Protein AF-0000000074859972 (afdb_homodimer)

Solvent-accessible surface area (backbone atoms only — not comparable to full-atom values): 19696 Å² total; per-residue (Å²): 135,85,80,79,78,73,79,78,76,74,77,69,72,78,73,68,80,75,76,63,30,58,71,48,24,45,50,52,30,29,25,30,35,39,34,35,50,66,76,71,44,70,35,40,37,38,37,32,59,82,73,32,31,32,29,40,38,53,98,57,37,36,36,28,33,36,62,77,78,32,35,32,37,40,30,40,79,86,64,52,42,31,22,47,82,51,91,81,76,84,66,62,39,42,49,74,83,33,43,80,72,51,76,50,26,38,36,45,76,95,56,33,26,61,31,38,33,30,40,39,69,45,98,75,37,60,25,43,35,32,30,27,78,49,90,87,23,32,41,68,33,37,32,38,39,44,86,42,69,48,27,43,36,39,32,28,59,37,39,81,42,75,91,60,73,70,66,63,65,70,71,93,70,49,51,70,50,77,83,124,135,85,79,79,77,73,79,78,76,73,76,69,73,77,72,68,79,74,77,64,31,58,69,48,23,44,50,52,29,29,25,32,34,39,35,35,51,66,76,71,43,71,35,40,37,38,37,32,60,81,74,32,33,32,29,40,37,54,98,56,36,36,37,28,34,36,62,78,78,33,35,32,37,40,30,40,80,86,65,51,44,32,22,45,82,50,90,79,78,84,66,64,39,42,49,75,82,34,42,81,73,50,75,49,27,38,36,44,78,94,57,34,26,61,32,37,32,30,42,38,68,47,98,75,36,59,24,43,33,32,31,27,79,50,90,89,24,33,41,66,32,37,33,37,39,45,86,42,70,48,26,43,36,39,32,28,59,36,38,81,43,76,93,60,73,71,65,62,65,71,70,92,70,48,52,70,49,75,85,124

pLDDT: mean 87.85, std 16.33, range [34.56, 98.5]

Nearest PDB structures (foldseek):
  6e7o-assembly1_A  TM=7.628E-01  e=2.305E-08  Homo sapiens
  6e7o-assembly1_B  TM=7.843E-01  e=6.630E-08  Homo sapiens
  8i34-assembly4_G  TM=7.593E-01  e=8.372E-07  Haliclona sp.
  8xb5-assembly1_A  TM=2.692E-01  e=3.772E+00  Acinetobacter phage SH-Ab 15497
  4fxt-assembly2_B  TM=2.029E-01  e=8.783E+00  Bacteroides ovatus ATCC 8483

Structure (mmCIF, N/CA/C/O backbone):
data_AF-000000007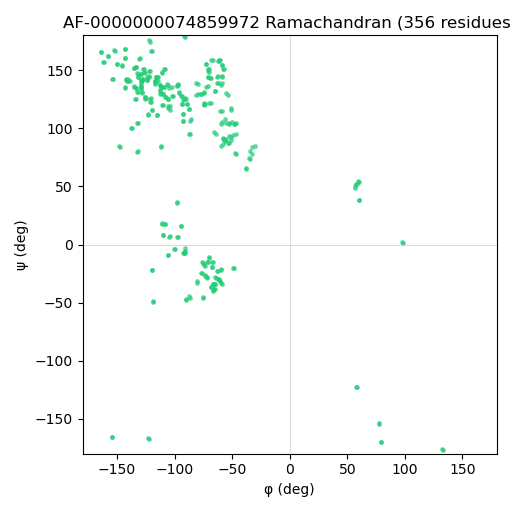4859972-model_v1
#
loop_
_entity.id
_entity.type
_entity.pdbx_description
1 polymer 'Uncharacterized protein LOC101851553'
#
loop_
_atom_site.group_PDB
_atom_site.id
_atom_site.type_symbol
_atom_site.label_atom_id
_atom_site.label_alt_id
_atom_site.label_comp_id
_atom_site.label_asym_id
_atom_site.label_entity_id
_atom_site.label_seq_id
_atom_site.pdbx_PDB_ins_code
_atom_site.Cartn_x
_atom_site.Cartn_y
_atom_site.Cartn_z
_atom_site.occupancy
_atom_site.B_iso_or_equiv
_atom_site.auth_seq_id
_atom_site.auth_comp_id
_atom_site.auth_asym_id
_atom_site.auth_atom_id
_atom_site.pdbx_PDB_model_num
ATOM 1 N N . MET A 1 1 ? -49.688 -41.844 11.641 1 35.03 1 MET A N 1
ATOM 2 C CA . MET A 1 1 ? -49.406 -40.469 11.258 1 35.03 1 MET A CA 1
ATOM 3 C C . MET A 1 1 ? -48.219 -39.906 12.023 1 35.03 1 MET A C 1
ATOM 5 O O . MET A 1 1 ? -48.375 -39.5 13.18 1 35.03 1 MET A O 1
ATOM 9 N N . MET A 1 2 ? -46.969 -40.469 11.789 1 44.59 2 MET A N 1
ATOM 10 C CA . MET A 1 2 ? -45.75 -40.094 12.461 1 44.59 2 MET A CA 1
ATOM 11 C C . MET A 1 2 ? -45.344 -38.688 12.117 1 44.59 2 MET A C 1
ATOM 13 O O . MET A 1 2 ? -45.188 -38.344 10.938 1 44.59 2 MET A O 1
ATOM 17 N N . LYS A 1 3 ? -45.688 -37.625 12.984 1 38.88 3 LYS A N 1
ATOM 18 C CA . LYS A 1 3 ? -45.281 -36.219 12.898 1 38.88 3 LYS A CA 1
ATOM 19 C C . LYS A 1 3 ? -43.75 -36.062 12.914 1 38.88 3 LYS A C 1
ATOM 21 O O . LYS A 1 3 ? -43.094 -36.531 13.852 1 38.88 3 LYS A O 1
ATOM 26 N N . TYR A 1 4 ? -43.125 -36.062 11.664 1 40.09 4 TYR A N 1
ATOM 27 C CA . TYR A 1 4 ? -41.719 -35.688 11.492 1 40.09 4 TYR A CA 1
ATOM 28 C C . TYR A 1 4 ? -41.438 -34.281 12.039 1 40.09 4 TYR A C 1
ATOM 30 O O . TYR A 1 4 ? -42.094 -33.312 11.625 1 40.09 4 TYR A O 1
ATOM 38 N N . LEU A 1 5 ? -41.094 -34.156 13.312 1 43.56 5 LEU A N 1
ATOM 39 C CA . LEU A 1 5 ? -40.562 -32.906 13.867 1 43.56 5 LEU A CA 1
ATOM 40 C C . LEU A 1 5 ? -39.312 -32.469 13.125 1 43.56 5 LEU A C 1
ATOM 42 O O . LEU A 1 5 ? -38.281 -33.156 13.188 1 43.56 5 LEU A O 1
ATOM 46 N N . LEU A 1 6 ? -39.5 -31.734 12.031 1 38.44 6 LEU A N 1
ATOM 47 C CA . LEU A 1 6 ? -38.344 -31.109 11.391 1 38.44 6 LEU A CA 1
ATOM 48 C C . LEU A 1 6 ? -37.625 -30.156 12.352 1 38.44 6 LEU A C 1
ATOM 50 O O . LEU A 1 6 ? -38.25 -29.266 12.922 1 38.44 6 LEU A O 1
ATOM 54 N N . PRO A 1 7 ? -36.469 -30.562 12.922 1 44.03 7 PRO A N 1
ATOM 55 C CA . PRO A 1 7 ? -35.781 -29.547 13.703 1 44.03 7 PRO A CA 1
ATOM 56 C C . PRO A 1 7 ? -35.469 -28.281 12.898 1 44.03 7 PRO A C 1
ATOM 58 O O . PRO A 1 7 ? -34.969 -28.359 11.766 1 44.03 7 PRO A O 1
ATOM 61 N N . LEU A 1 8 ? -36.188 -27.203 13.195 1 43.91 8 LEU A N 1
ATOM 62 C CA . LEU A 1 8 ? -35.844 -25.875 12.695 1 43.91 8 LEU A CA 1
ATOM 63 C C . LEU A 1 8 ? -34.406 -25.531 13.031 1 43.91 8 LEU A C 1
ATOM 65 O O . LEU A 1 8 ? -34.031 -25.406 14.203 1 43.91 8 LEU A O 1
ATOM 69 N N . LEU A 1 9 ? -33.438 -25.891 12.219 1 41.69 9 LEU A N 1
ATOM 70 C CA . LEU A 1 9 ? -32.094 -25.328 12.312 1 41.69 9 LEU A CA 1
ATOM 71 C C . LEU A 1 9 ? -32.156 -23.812 12.344 1 41.69 9 LEU A C 1
ATOM 73 O O . LEU A 1 9 ? -32.531 -23.172 11.352 1 41.69 9 LEU A O 1
ATOM 77 N N . SER A 1 10 ? -32.25 -23.234 13.523 1 39.25 10 SER A N 1
ATOM 78 C CA . SER A 1 10 ? -32.062 -21.797 13.688 1 39.25 10 SER A CA 1
ATOM 79 C C . SER A 1 10 ? -30.719 -21.359 13.07 1 39.25 10 SER A C 1
ATOM 81 O O . SER A 1 10 ? -29.656 -21.781 13.523 1 39.25 10 SER A O 1
ATOM 83 N N . LEU A 1 11 ? -30.656 -20.953 11.891 1 42.78 11 LEU A N 1
ATOM 84 C CA . LEU A 1 11 ? -29.562 -20.125 11.383 1 42.78 11 LEU A CA 1
ATOM 85 C C . LEU A 1 11 ? -29.266 -18.969 12.328 1 42.78 11 LEU A C 1
ATOM 87 O O . LEU A 1 11 ? -30.047 -18.047 12.453 1 42.78 11 LEU A O 1
ATOM 91 N N . LEU A 1 12 ? -28.578 -19.172 13.398 1 41.88 12 LEU A N 1
ATOM 92 C CA . LEU A 1 12 ? -28.047 -18.016 14.102 1 41.88 12 LEU A CA 1
ATOM 93 C C . LEU A 1 12 ?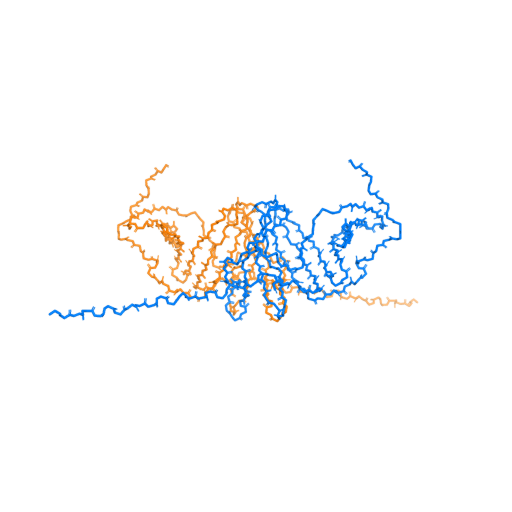 -27.25 -17.125 13.148 1 41.88 12 LEU A C 1
ATOM 95 O O . LEU A 1 12 ? -26.297 -17.562 12.523 1 41.88 12 LEU A O 1
ATOM 99 N N . PRO A 1 13 ? -27.781 -16 12.719 1 42.88 13 PRO A N 1
ATOM 100 C CA . PRO A 1 13 ? -26.906 -15.094 11.977 1 42.88 13 PRO A CA 1
ATOM 101 C C . PRO A 1 13 ? -25.562 -14.875 12.656 1 42.88 13 PRO A C 1
ATOM 103 O O . PRO A 1 13 ? -25.5 -14.711 13.875 1 42.88 13 PRO A O 1
ATOM 106 N N . ALA A 1 14 ? -24.531 -15.422 12.25 1 42.41 14 ALA A N 1
ATOM 107 C CA . ALA A 1 14 ? -23.234 -14.852 12.625 1 42.41 14 ALA A CA 1
ATOM 108 C C . ALA A 1 14 ? -23.312 -13.336 12.758 1 42.41 14 ALA A C 1
ATOM 110 O O . ALA A 1 14 ? -23.547 -12.633 11.766 1 42.41 14 ALA A O 1
ATOM 111 N N . LEU A 1 15 ? -23.812 -12.742 13.789 1 39.09 15 LEU A N 1
ATOM 112 C CA . LEU A 1 15 ? -23.641 -11.32 14.086 1 39.09 15 LEU A CA 1
ATOM 113 C C . LEU A 1 15 ? -22.234 -10.852 13.719 1 39.09 15 LEU A C 1
ATOM 115 O O . LEU A 1 15 ? -21.281 -11.109 14.453 1 39.09 15 LEU A O 1
ATOM 119 N N . ALA A 1 16 ? -21.844 -10.852 12.523 1 48.34 16 ALA A N 1
ATOM 120 C CA . ALA A 1 16 ? -20.688 -10.039 12.18 1 48.34 16 ALA A CA 1
ATOM 121 C C . ALA A 1 16 ? -20.641 -8.75 13 1 48.34 16 ALA A C 1
ATOM 123 O O . ALA A 1 16 ? -21.578 -7.945 12.945 1 48.34 16 ALA A O 1
ATOM 124 N N . MET A 1 17 ? -20.312 -8.797 14.25 1 52.41 17 MET A N 1
ATOM 125 C CA . MET A 1 17 ? -20.188 -7.59 15.07 1 52.41 17 MET A CA 1
ATOM 126 C C . MET A 1 17 ? -19.75 -6.398 14.227 1 52.41 17 MET A C 1
ATOM 128 O O . MET A 1 17 ? -18.641 -6.391 13.688 1 52.41 17 MET A O 1
ATOM 132 N N . SER A 1 18 ? -20.734 -5.68 13.547 1 69.62 18 SER A N 1
ATOM 133 C CA . SER A 1 18 ? -20.609 -4.457 12.758 1 69.62 18 SER A CA 1
ATOM 134 C C . SER A 1 18 ? -19.828 -3.389 13.516 1 69.62 18 SER A C 1
ATOM 136 O O . SER A 1 18 ? -20.156 -3.064 14.664 1 69.62 18 SER A O 1
ATOM 138 N N . VAL A 1 19 ? -18.531 -3.227 13.359 1 84.12 19 VAL A N 1
ATOM 139 C CA . VAL A 1 19 ? -17.719 -2.164 13.938 1 84.12 19 VAL A CA 1
ATOM 140 C C . VAL A 1 19 ? -18.359 -0.807 13.648 1 84.12 19 VAL A C 1
ATOM 142 O O . VAL A 1 19 ? -18.703 -0.502 12.5 1 84.12 19 VAL A O 1
ATOM 145 N N . ASP A 1 20 ? -18.797 -0.083 14.742 1 94.25 20 ASP A N 1
ATOM 146 C CA . ASP A 1 20 ? -19.266 1.291 14.594 1 94.25 20 ASP A CA 1
ATOM 147 C C . ASP A 1 20 ? -18.172 2.182 14 1 94.25 20 ASP A C 1
ATOM 149 O O . ASP A 1 20 ? -17.172 2.471 14.656 1 94.25 20 ASP A O 1
ATOM 153 N N . PRO A 1 21 ? -18.406 2.674 12.828 1 95.88 21 PRO A N 1
ATOM 154 C CA . PRO A 1 21 ? -17.344 3.441 12.164 1 95.88 21 PRO A CA 1
ATOM 155 C C . PRO A 1 21 ? -16.953 4.699 12.938 1 95.88 21 PRO A C 1
ATOM 157 O O . PRO A 1 21 ? -15.805 5.145 12.859 1 95.88 21 PRO A O 1
ATOM 160 N N . THR A 1 22 ? -17.828 5.316 13.68 1 96.06 22 THR A N 1
ATOM 161 C CA . THR A 1 22 ? -17.578 6.578 14.367 1 96.06 22 THR A CA 1
ATOM 162 C C . THR A 1 22 ? -16.594 6.379 15.523 1 96.06 22 THR A C 1
ATOM 164 O O . THR A 1 22 ? -16.078 7.348 16.078 1 96.06 22 THR A O 1
ATOM 167 N N . THR A 1 23 ? -16.297 5.145 15.875 1 96 23 THR A N 1
ATOM 168 C CA . THR A 1 23 ? -15.312 4.852 16.922 1 96 23 THR A CA 1
ATOM 169 C C . THR A 1 23 ? -13.93 4.648 16.312 1 96 23 THR A C 1
ATOM 171 O O . THR A 1 23 ? -12.945 4.504 17.047 1 96 23 THR A O 1
ATOM 174 N N . VAL A 1 24 ? -13.844 4.605 15.008 1 97.19 24 VAL A N 1
ATOM 175 C CA . VAL A 1 24 ? -12.57 4.508 14.297 1 97.19 24 VAL A CA 1
ATOM 176 C C . VAL A 1 24 ? -11.992 5.902 14.078 1 97.19 24 VAL A C 1
ATOM 178 O O . VAL A 1 24 ? -12.344 6.578 13.102 1 97.19 24 VAL A O 1
ATOM 181 N N . CYS A 1 25 ? -11.117 6.25 15.016 1 97.69 25 CYS A N 1
ATOM 182 C CA . CYS A 1 25 ? -10.57 7.602 15.008 1 97.69 25 CYS A CA 1
ATOM 183 C C . CYS A 1 25 ? -9.047 7.574 14.922 1 97.69 25 CYS A C 1
ATOM 185 O O . CYS A 1 25 ? -8.406 6.715 15.523 1 97.69 25 CYS A O 1
ATOM 187 N N . PHE A 1 26 ? -8.539 8.57 14.211 1 97.19 26 PHE A N 1
ATOM 188 C CA . PHE A 1 26 ? -7.094 8.766 14.188 1 97.19 26 PHE A CA 1
ATOM 189 C C . PHE A 1 26 ? -6.605 9.336 15.516 1 97.19 26 PHE A C 1
ATOM 191 O O . PHE A 1 26 ? -7.371 9.961 16.25 1 97.19 26 PHE A O 1
ATOM 198 N N . ALA A 1 27 ? -5.348 9.094 15.805 1 95.88 27 ALA A N 1
ATOM 199 C CA . ALA A 1 27 ? -4.742 9.633 17.016 1 95.88 27 ALA A CA 1
ATOM 200 C C . ALA A 1 27 ? -4.848 11.156 17.047 1 95.88 27 ALA A C 1
ATOM 202 O O . ALA A 1 27 ? -4.801 11.812 16.016 1 95.88 27 ALA A O 1
ATOM 203 N N . PRO A 1 28 ? -4.898 11.734 18.25 1 96.56 28 PRO A N 1
ATOM 204 C CA . PRO A 1 28 ? -5.004 13.195 18.359 1 96.56 28 PRO A CA 1
ATOM 205 C C . PRO A 1 28 ? -3.812 13.914 17.734 1 96.56 28 PRO A C 1
ATOM 207 O O . PRO A 1 28 ? -3.938 15.07 17.297 1 96.56 28 PRO A O 1
ATOM 210 N N . LYS A 1 29 ? -2.707 13.266 17.781 1 97.12 29 LYS A N 1
ATOM 211 C CA . LYS A 1 29 ? -1.507 13.734 17.094 1 97.12 29 LYS A CA 1
ATOM 212 C C . LYS A 1 29 ? -0.896 12.625 16.234 1 97.12 29 LYS A C 1
ATOM 214 O O . LYS A 1 29 ? -0.751 11.492 16.688 1 97.12 29 LYS A O 1
ATOM 219 N N . ILE A 1 30 ? -0.576 13.039 15.055 1 97.69 30 ILE A N 1
ATOM 220 C CA . ILE A 1 30 ? -0.009 12.055 14.148 1 97.69 30 ILE A CA 1
ATOM 221 C C . ILE A 1 30 ? 0.879 12.742 13.117 1 97.69 30 ILE A C 1
ATOM 223 O O . ILE A 1 30 ? 0.571 13.852 12.664 1 97.69 30 ILE A O 1
ATOM 227 N N . GLU A 1 31 ? 1.982 12.172 12.711 1 98.31 31 GLU A N 1
ATOM 228 C CA . GLU A 1 31 ? 2.781 12.633 11.578 1 98.31 31 GLU A CA 1
ATOM 229 C C . GLU A 1 31 ? 3.213 11.461 10.695 1 98.31 31 GLU A C 1
ATOM 231 O O . GLU A 1 31 ? 3.328 10.328 11.164 1 98.31 31 GLU A O 1
ATOM 236 N N . PHE A 1 32 ? 3.406 11.711 9.461 1 98.19 32 PHE A N 1
ATOM 237 C CA . PHE A 1 32 ? 3.783 10.695 8.484 1 98.19 32 PHE A CA 1
ATOM 238 C C . PHE A 1 32 ? 4.32 11.336 7.215 1 98.19 32 PHE A C 1
ATOM 240 O O . PHE A 1 32 ? 4.223 12.555 7.039 1 98.19 32 PHE A O 1
ATOM 247 N N . ASN A 1 33 ? 4.953 10.508 6.398 1 97.38 33 ASN A N 1
ATOM 248 C CA . ASN A 1 33 ? 5.238 10.852 5.00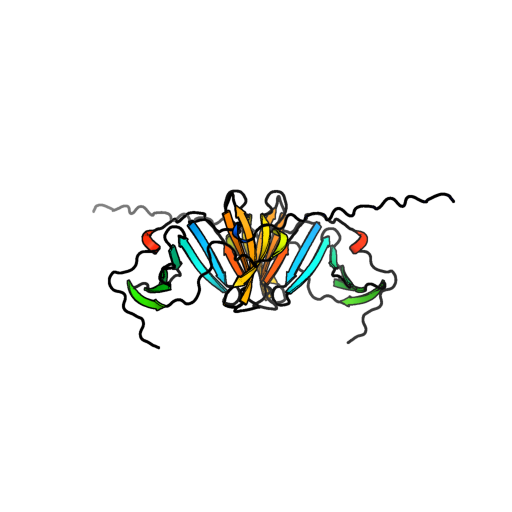8 1 97.38 33 ASN A CA 1
ATOM 249 C C . ASN A 1 33 ? 4.176 10.297 4.066 1 97.38 33 ASN A C 1
ATOM 251 O O . ASN A 1 33 ? 3.799 9.125 4.168 1 97.38 33 ASN A O 1
ATOM 255 N N . LEU A 1 34 ? 3.719 11.148 3.232 1 95.56 34 LEU A N 1
ATOM 256 C CA . LEU A 1 34 ? 2.746 10.781 2.209 1 95.56 34 LEU A CA 1
ATOM 257 C C . LEU A 1 34 ? 3.42 10.625 0.851 1 95.56 34 LEU A C 1
ATOM 259 O O . LEU A 1 34 ? 4.145 11.523 0.407 1 95.56 34 LEU A O 1
ATOM 263 N N . TYR A 1 35 ? 3.137 9.445 0.244 1 92.19 35 TYR A N 1
ATOM 264 C CA . TYR A 1 35 ? 3.58 9.242 -1.13 1 92.19 35 TYR A CA 1
ATOM 265 C C . TYR A 1 35 ? 2.393 9.203 -2.086 1 92.19 35 TYR A C 1
ATOM 267 O O . TYR A 1 35 ? 1.523 8.336 -1.973 1 92.19 35 TYR A O 1
ATOM 275 N N . TRP A 1 36 ? 2.41 10.148 -3.051 1 89.81 36 TRP A N 1
ATOM 276 C CA . TRP A 1 36 ? 1.42 10.156 -4.121 1 89.81 36 TRP A CA 1
ATOM 277 C C . TRP A 1 36 ? 1.935 9.398 -5.34 1 89.81 36 TRP A C 1
ATOM 279 O O . TRP A 1 36 ? 2.789 9.898 -6.074 1 89.81 36 TRP A O 1
ATOM 289 N N . SER A 1 37 ? 1.287 8.297 -5.574 1 85 37 SER A N 1
ATOM 290 C CA . SER A 1 37 ? 1.826 7.379 -6.574 1 85 37 SER A CA 1
ATOM 291 C C . SER A 1 37 ? 1.729 7.977 -7.977 1 85 37 SER A C 1
ATOM 293 O O . SER A 1 37 ? 2.633 7.797 -8.797 1 85 37 SER A O 1
ATOM 295 N N . LYS A 1 38 ? 0.701 8.703 -8.305 1 83.94 38 LYS A N 1
ATOM 296 C CA . LYS A 1 38 ? 0.468 9.242 -9.641 1 83.94 38 LYS A CA 1
ATOM 297 C C . LYS A 1 38 ? 1.516 10.297 -10 1 83.94 38 LYS A C 1
ATOM 299 O O . LYS A 1 38 ? 1.971 10.359 -11.141 1 83.94 38 LYS A O 1
ATOM 304 N N . TYR A 1 39 ? 1.927 11.008 -9.008 1 83 39 TYR A N 1
ATOM 305 C CA . TYR A 1 39 ? 2.811 12.141 -9.266 1 83 39 TYR A CA 1
ATOM 306 C C . TYR A 1 39 ? 4.238 11.828 -8.844 1 83 39 TYR A C 1
ATOM 308 O O . TYR A 1 39 ? 5.164 12.594 -9.125 1 83 39 TYR A O 1
ATOM 316 N N . ASP A 1 40 ? 4.355 10.727 -8.18 1 84.81 40 ASP A N 1
ATOM 317 C CA . ASP A 1 40 ? 5.656 10.305 -7.668 1 84.81 40 ASP A CA 1
ATOM 318 C C . ASP A 1 40 ? 6.266 11.375 -6.762 1 84.81 40 ASP A C 1
ATOM 320 O O . ASP A 1 40 ? 7.418 11.766 -6.945 1 84.81 40 ASP A O 1
ATOM 324 N N . ILE A 1 41 ? 5.453 11.82 -5.82 1 87.06 41 ILE A N 1
ATOM 325 C CA . ILE A 1 41 ? 5.863 12.875 -4.895 1 87.06 41 ILE A CA 1
ATOM 326 C C . ILE A 1 41 ? 5.613 12.422 -3.459 1 87.06 41 ILE A C 1
ATOM 328 O O . ILE A 1 41 ? 4.641 11.711 -3.184 1 87.06 41 ILE A O 1
ATOM 332 N N . SER A 1 42 ? 6.594 12.852 -2.664 1 91.75 42 SER A N 1
ATOM 333 C CA . SER A 1 42 ? 6.461 12.609 -1.23 1 91.75 42 SER A CA 1
ATOM 334 C C . SER A 1 42 ? 6.391 13.922 -0.454 1 91.75 42 SER A C 1
ATOM 336 O O . SER A 1 42 ? 7.023 14.914 -0.834 1 91.75 42 SER A O 1
ATOM 338 N N . THR A 1 43 ? 5.551 13.906 0.536 1 95.44 43 THR A N 1
ATOM 339 C CA . THR A 1 43 ? 5.387 15.078 1.391 1 95.44 43 THR A CA 1
ATOM 340 C C . THR A 1 43 ? 5.234 14.664 2.852 1 95.44 43 THR A C 1
ATOM 342 O O . THR A 1 43 ? 4.641 13.625 3.148 1 95.44 43 THR A O 1
ATOM 345 N N . PHE A 1 44 ? 5.844 15.508 3.672 1 97.5 44 PHE A N 1
ATOM 346 C CA . PHE A 1 44 ? 5.648 15.32 5.105 1 97.5 44 PHE A CA 1
ATOM 347 C C . PHE A 1 44 ? 4.328 15.938 5.555 1 97.5 44 PHE A C 1
ATOM 349 O O . PHE A 1 44 ? 3.971 17.031 5.129 1 97.5 44 PHE A O 1
ATOM 356 N N . VAL A 1 45 ? 3.625 15.219 6.453 1 97.5 45 VAL A N 1
ATOM 357 C CA . VAL A 1 45 ? 2.369 15.719 7 1 97.5 45 VAL A CA 1
ATOM 358 C C . VAL A 1 45 ? 2.332 15.492 8.508 1 97.5 45 VAL A C 1
ATOM 360 O O . VAL A 1 45 ? 2.732 14.43 8.992 1 97.5 45 VAL A O 1
ATOM 363 N N . ALA A 1 46 ? 1.901 16.484 9.211 1 98 46 ALA A N 1
ATOM 364 C CA . ALA A 1 46 ? 1.569 16.359 10.633 1 98 46 ALA A CA 1
ATOM 365 C C . ALA A 1 46 ? 0.179 16.922 10.914 1 98 46 ALA A C 1
ATOM 367 O O . ALA A 1 46 ? -0.194 17.969 10.391 1 98 46 ALA A O 1
ATOM 368 N N . VAL A 1 47 ? -0.56 16.188 11.711 1 97.25 47 VAL A N 1
ATOM 369 C CA . VAL A 1 47 ? -1.902 16.609 12.086 1 97.25 47 VAL A CA 1
ATOM 370 C C . VAL A 1 47 ? -2.029 16.641 13.609 1 97.25 47 VAL A C 1
ATOM 372 O O . VAL A 1 47 ? -1.716 15.648 14.281 1 97.25 47 VAL A O 1
ATOM 375 N N . ASP A 1 48 ? -2.42 17.703 14.109 1 97.31 48 ASP A N 1
ATOM 376 C CA . ASP A 1 48 ? -2.736 17.938 15.516 1 97.31 48 ASP A CA 1
ATOM 377 C C . ASP A 1 48 ? -4.234 18.172 15.711 1 97.31 48 ASP A C 1
ATOM 379 O O . ASP A 1 48 ? -4.676 19.328 15.797 1 97.31 48 ASP A O 1
ATOM 383 N N . TYR A 1 49 ? -4.969 17.109 15.82 1 95 49 TYR A N 1
ATOM 384 C CA . TYR A 1 49 ? -6.422 17.203 15.93 1 95 49 TYR A CA 1
ATOM 385 C C . TYR A 1 49 ? -6.836 17.891 17.219 1 95 49 TYR A C 1
ATOM 387 O O . TYR A 1 49 ? -7.844 18.609 17.25 1 95 49 TYR A O 1
ATOM 395 N N . ALA A 1 50 ? -6.07 17.672 18.25 1 93.25 50 ALA A N 1
ATOM 396 C CA . ALA A 1 50 ? -6.387 18.281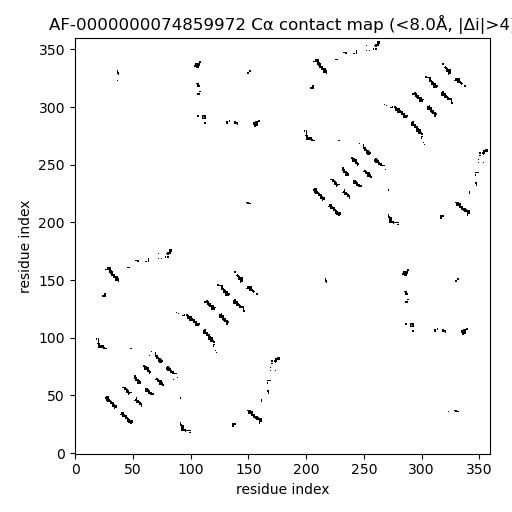 19.531 1 93.25 50 ALA A CA 1
ATOM 397 C C . ALA A 1 50 ? -6.398 19.812 19.422 1 93.25 50 ALA A C 1
ATOM 399 O O . ALA A 1 50 ? -7.18 20.484 20.094 1 93.25 50 ALA A O 1
ATOM 400 N N . ASN A 1 51 ? -5.562 20.312 18.578 1 95.44 51 ASN A N 1
ATOM 401 C CA . ASN A 1 51 ? -5.477 21.766 18.391 1 95.44 51 ASN A CA 1
ATOM 402 C C . ASN A 1 51 ? -6.012 22.188 17.031 1 95.44 51 ASN A C 1
ATOM 404 O O . ASN A 1 51 ? -5.758 23.297 16.578 1 95.44 51 ASN A O 1
ATOM 408 N N . SER A 1 52 ? -6.582 21.359 16.328 1 94.31 52 SER A N 1
ATOM 409 C CA . SER A 1 52 ? -7.27 21.594 15.07 1 94.31 52 SER A CA 1
ATOM 410 C C . SER A 1 52 ? -6.336 22.219 14.039 1 94.31 52 SER A C 1
ATOM 412 O O . SER A 1 52 ? -6.672 23.219 13.414 1 94.31 52 SER A O 1
ATOM 414 N N . ARG A 1 53 ? -5.211 21.609 13.836 1 96.5 53 ARG A N 1
ATOM 415 C CA . ARG A 1 53 ? -4.246 22.125 12.875 1 96.5 53 ARG A CA 1
ATOM 416 C C . ARG A 1 53 ? -3.498 21 12.18 1 96.5 53 ARG A C 1
ATOM 418 O O . ARG A 1 53 ? -3.361 19.906 12.742 1 96.5 53 ARG A O 1
ATOM 425 N N . ALA A 1 54 ? -3.057 21.297 11.031 1 97.06 54 ALA A N 1
ATOM 426 C CA . ALA A 1 54 ? -2.244 20.375 10.234 1 97.06 54 ALA A CA 1
ATOM 427 C C . ALA A 1 54 ? -1.162 21.125 9.461 1 97.06 54 ALA A C 1
ATOM 429 O O . ALA A 1 54 ? -1.24 22.344 9.305 1 97.06 54 ALA A O 1
ATOM 430 N N . VAL A 1 55 ? -0.155 20.391 9.055 1 97.31 55 VAL A N 1
ATOM 431 C CA . VAL A 1 55 ? 0.896 20.984 8.242 1 97.31 55 VAL A CA 1
ATOM 432 C C . VAL A 1 55 ? 1.385 19.984 7.203 1 97.31 55 VAL A C 1
ATOM 434 O O . VAL A 1 55 ? 1.49 18.781 7.488 1 97.31 55 VAL A O 1
ATOM 437 N N . MET A 1 56 ? 1.524 20.406 6.051 1 96.75 56 MET A N 1
ATOM 438 C CA . MET A 1 56 ? 2.215 19.688 4.977 1 96.75 56 MET A CA 1
ATOM 439 C C . MET A 1 56 ? 3.51 20.406 4.602 1 96.75 56 MET A C 1
ATOM 441 O O . MET A 1 56 ? 3.52 21.625 4.395 1 96.75 56 MET A O 1
ATOM 445 N N . LYS A 1 57 ? 4.547 19.641 4.547 1 96.5 57 LYS A N 1
ATOM 446 C CA . LYS A 1 57 ? 5.848 20.25 4.27 1 96.5 57 LYS A CA 1
ATOM 447 C C . LYS A 1 57 ? 6.594 19.469 3.189 1 96.5 57 LYS A C 1
ATOM 449 O O . LYS A 1 57 ? 6.676 18.25 3.242 1 96.5 57 LYS A O 1
ATOM 454 N N . ASN A 1 58 ? 7.082 20.234 2.236 1 92.12 58 ASN A N 1
ATOM 455 C CA . ASN A 1 58 ? 8.039 19.688 1.274 1 92.12 58 ASN A CA 1
ATOM 456 C C . ASN A 1 58 ? 9.336 20.484 1.274 1 92.12 58 ASN A C 1
ATOM 458 O O . ASN A 1 58 ? 9.633 21.203 2.232 1 92.12 58 ASN A O 1
ATOM 462 N N . SER A 1 59 ? 10.188 20.281 0.281 1 87.81 59 SER A N 1
ATOM 463 C CA . SER A 1 59 ? 11.523 20.875 0.282 1 87.81 59 SER A CA 1
ATOM 464 C C . SER A 1 59 ? 11.453 22.391 0.051 1 87.81 59 SER A C 1
ATOM 466 O O . SER A 1 59 ? 12.383 23.109 0.397 1 87.81 59 SER A O 1
ATOM 468 N N . THR A 1 60 ? 10.359 22.906 -0.387 1 90.56 60 THR A N 1
ATOM 469 C CA . THR A 1 60 ? 10.352 24.297 -0.826 1 90.56 60 THR A CA 1
ATOM 470 C C . THR A 1 60 ? 9.367 25.125 -0.005 1 90.56 60 THR A C 1
ATOM 472 O O . THR A 1 60 ? 9.422 26.359 -0.001 1 90.56 60 THR A O 1
ATOM 475 N N . SER A 1 61 ? 8.453 24.438 0.553 1 94.31 61 SER A N 1
ATOM 476 C CA . SER A 1 61 ? 7.418 25.203 1.244 1 94.31 61 SER A CA 1
ATOM 477 C C . SER A 1 61 ? 6.719 24.359 2.301 1 94.31 61 SER A C 1
ATOM 479 O O . SER A 1 61 ? 6.91 23.141 2.352 1 94.31 61 SER A O 1
ATOM 481 N N . ARG A 1 62 ? 6.062 25.078 3.176 1 96.38 62 ARG A N 1
ATOM 482 C CA . ARG A 1 62 ? 5.133 24.391 4.074 1 96.38 62 ARG A CA 1
ATOM 483 C C . ARG A 1 62 ? 3.77 25.078 4.066 1 96.38 62 ARG A C 1
ATOM 485 O O . ARG A 1 62 ? 3.684 26.297 3.877 1 96.38 62 ARG A O 1
ATOM 492 N N . ASN A 1 63 ? 2.795 24.281 4.223 1 96.75 63 ASN A N 1
ATOM 493 C CA . ASN A 1 63 ? 1.403 24.719 4.281 1 96.75 63 ASN A CA 1
ATOM 494 C C . ASN A 1 63 ? 0.754 24.344 5.609 1 96.75 63 ASN A C 1
ATOM 496 O O . ASN A 1 63 ? 0.642 23.156 5.938 1 96.75 63 ASN A O 1
ATOM 500 N N . VAL A 1 64 ? 0.412 25.391 6.312 1 97.44 64 VAL A N 1
ATOM 501 C CA . VAL A 1 64 ? -0.275 25.172 7.578 1 97.44 64 VAL A CA 1
ATOM 502 C C . VAL A 1 64 ? -1.781 25.328 7.383 1 97.44 64 VAL A C 1
ATOM 504 O O . VAL A 1 64 ? -2.236 26.297 6.758 1 97.44 64 VAL A O 1
ATOM 507 N N . ILE A 1 65 ? -2.512 24.406 7.996 1 96.62 65 ILE A N 1
ATOM 508 C CA . ILE A 1 65 ? -3.961 24.422 7.836 1 96.62 65 ILE A CA 1
ATOM 509 C C . ILE A 1 65 ? -4.629 24.562 9.203 1 96.62 65 ILE A C 1
ATOM 511 O O . ILE A 1 65 ? -4.379 23.75 10.102 1 96.62 65 ILE A O 1
ATOM 515 N N . ASP A 1 66 ? -5.434 25.531 9.297 1 95.5 66 ASP A N 1
ATOM 516 C CA . ASP A 1 66 ? -6.363 25.688 10.406 1 95.5 66 ASP A CA 1
ATOM 517 C C . ASP A 1 66 ? -7.656 24.922 10.156 1 95.5 66 ASP A C 1
ATOM 519 O O . ASP A 1 66 ? -8.5 25.344 9.367 1 95.5 66 ASP A O 1
ATOM 523 N N . LEU A 1 67 ? -7.785 23.844 10.898 1 92.81 67 LEU A N 1
ATOM 524 C CA . LEU A 1 67 ? -8.883 22.922 10.633 1 92.81 67 LEU A CA 1
ATOM 525 C C . LEU A 1 67 ? -10.195 23.469 11.188 1 92.81 67 LEU A C 1
ATOM 527 O O . LEU A 1 67 ? -11.273 23.078 10.742 1 92.81 67 LEU A O 1
ATOM 531 N N . LYS A 1 68 ? -10.086 24.281 12.141 1 91.06 68 LYS A N 1
ATOM 532 C CA . LYS A 1 68 ? -11.273 24.875 12.758 1 91.06 68 LYS A CA 1
ATOM 533 C C . LYS A 1 68 ? -11.875 25.953 11.859 1 91.06 68 LYS A C 1
ATOM 535 O O . LYS A 1 68 ? -13.078 25.938 11.586 1 91.06 68 LYS A O 1
ATOM 540 N N . ASN A 1 69 ? -11.047 26.797 11.352 1 91.5 69 ASN A N 1
ATOM 541 C CA . ASN A 1 69 ? -11.523 27.938 10.586 1 91.5 69 ASN A CA 1
ATOM 542 C C . ASN A 1 69 ? -11.422 27.688 9.078 1 91.5 69 ASN A C 1
ATOM 544 O O . ASN A 1 69 ? -11.773 28.562 8.281 1 91.5 69 ASN A O 1
ATOM 548 N N . LEU A 1 70 ? -10.883 26.594 8.672 1 91.69 70 LEU A N 1
ATOM 549 C CA . LEU A 1 70 ? -10.773 26.172 7.281 1 91.69 70 LEU A CA 1
ATOM 550 C C . LEU A 1 70 ? -9.969 27.188 6.469 1 91.69 70 LEU A C 1
ATOM 552 O O . LEU A 1 70 ? -10.422 27.656 5.422 1 91.69 70 LEU A O 1
ATOM 556 N N . LYS A 1 71 ? -8.812 27.453 6.957 1 94 71 LYS A N 1
ATOM 557 C CA . LYS A 1 71 ? -7.871 28.359 6.32 1 94 71 LYS A CA 1
ATOM 558 C C . LYS A 1 71 ? -6.496 27.719 6.164 1 94 71 LYS A C 1
ATOM 560 O O . LYS A 1 71 ? -6.023 27.031 7.066 1 94 71 LYS A O 1
ATOM 565 N N . SER A 1 72 ? -5.906 27.984 5.055 1 96.25 72 SER A N 1
ATOM 566 C CA . SER A 1 72 ? -4.559 27.5 4.785 1 96.25 72 SER A CA 1
ATOM 567 C C . SER A 1 72 ? -3.562 28.641 4.676 1 96.25 72 SER A C 1
ATOM 569 O O . SER A 1 72 ? -3.902 29.719 4.184 1 96.25 72 SER A O 1
ATOM 571 N N . TYR A 1 73 ? -2.367 28.469 5.117 1 97.06 73 TYR A N 1
ATOM 572 C CA . TYR A 1 73 ? -1.249 29.406 5.062 1 97.06 73 TYR A CA 1
ATOM 573 C C . TYR A 1 73 ? -0.054 28.781 4.352 1 97.06 73 TYR A C 1
ATOM 575 O O . TYR A 1 73 ? 0.569 27.844 4.867 1 97.06 73 TYR A O 1
ATOM 583 N N . SER A 1 74 ? 0.181 29.344 3.227 1 97.12 74 SER A N 1
ATOM 584 C CA . SER A 1 74 ? 1.331 28.875 2.457 1 97.12 74 SER A CA 1
ATOM 585 C C . SER A 1 74 ? 2.566 29.719 2.748 1 97.12 74 SER A C 1
ATOM 587 O O . SER A 1 74 ? 2.561 30.938 2.525 1 97.12 74 SER A O 1
ATOM 589 N N . ILE A 1 75 ? 3.611 29.078 3.234 1 97 75 ILE A N 1
ATOM 590 C CA . ILE A 1 75 ? 4.848 29.75 3.605 1 97 75 ILE A CA 1
ATOM 591 C C . ILE A 1 75 ? 6.012 29.188 2.789 1 97 75 ILE A C 1
ATOM 593 O O . ILE A 1 75 ? 6.27 27.984 2.814 1 97 75 ILE A O 1
ATOM 597 N N . ASP A 1 76 ? 6.664 30.016 2.1 1 93.75 76 ASP A N 1
ATOM 598 C CA . ASP A 1 76 ? 7.754 29.531 1.264 1 93.75 76 ASP A CA 1
ATOM 599 C C . ASP A 1 76 ? 9.078 29.562 2.021 1 93.75 76 ASP A C 1
ATOM 601 O O . ASP A 1 76 ? 9.117 29.891 3.207 1 93.75 76 ASP A O 1
ATOM 605 N N . ALA A 1 77 ? 10.109 29.125 1.357 1 89.31 77 ALA A N 1
ATOM 606 C CA . ALA A 1 77 ? 11.422 28.984 1.984 1 89.31 77 ALA A CA 1
ATOM 607 C C . ALA A 1 77 ? 11.961 30.328 2.445 1 89.31 77 ALA A C 1
ATOM 609 O O . ALA A 1 77 ? 12.766 30.406 3.373 1 89.31 77 ALA A O 1
ATOM 610 N N . GLN A 1 78 ? 11.477 31.422 1.85 1 89.81 78 GLN A N 1
ATOM 611 C CA . GLN A 1 78 ? 11.953 32.75 2.178 1 89.81 78 GLN A CA 1
ATOM 612 C C . GLN A 1 78 ? 11.109 33.375 3.287 1 89.81 78 GLN A C 1
ATOM 614 O O . GLN A 1 78 ? 11.406 34.469 3.758 1 89.81 78 GLN A O 1
ATOM 619 N N . GLY A 1 79 ? 10.062 32.719 3.648 1 88.62 79 GLY A N 1
ATOM 620 C CA . GLY A 1 79 ? 9.234 33.188 4.746 1 88.62 79 GLY A CA 1
ATOM 621 C C . GLY A 1 79 ? 8.023 33.969 4.281 1 88.62 79 GLY A C 1
ATOM 622 O O . GLY A 1 79 ? 7.234 34.438 5.102 1 88.62 79 GLY A O 1
ATOM 623 N N . SER A 1 80 ? 7.891 34.062 2.957 1 92.44 80 SER A N 1
ATOM 624 C CA . SER A 1 80 ? 6.68 34.688 2.438 1 92.44 80 SER A CA 1
ATOM 625 C C . SER A 1 80 ? 5.453 33.812 2.701 1 92.44 80 SER A C 1
ATOM 627 O O . SER A 1 80 ? 5.512 32.594 2.582 1 92.44 80 SER A O 1
ATOM 629 N N . CYS A 1 81 ? 4.367 34.562 2.996 1 96.62 81 CYS A N 1
ATOM 630 C CA . CYS A 1 81 ? 3.166 33.844 3.418 1 96.62 81 CYS A CA 1
ATOM 631 C C . CYS A 1 81 ? 1.936 34.375 2.682 1 96.62 81 CYS A C 1
ATOM 633 O O . CYS A 1 81 ? 1.777 35.594 2.506 1 96.62 81 CYS A O 1
ATOM 635 N N . THR A 1 82 ? 1.113 33.406 2.209 1 96.38 82 THR A N 1
ATOM 636 C CA . THR A 1 82 ? -0.203 33.75 1.674 1 96.38 82 THR A CA 1
ATOM 637 C C . THR A 1 82 ? -1.271 32.844 2.268 1 96.38 82 THR A C 1
ATOM 639 O O . THR A 1 82 ? -1.007 31.656 2.547 1 96.38 82 THR A O 1
ATOM 642 N N . SER A 1 83 ? -2.451 33.438 2.488 1 96.5 83 SER A N 1
ATOM 643 C CA . SER A 1 83 ? -3.537 32.656 3.061 1 96.5 83 SER A CA 1
ATOM 644 C C . SER A 1 83 ? -4.648 32.438 2.043 1 96.5 83 SER A C 1
ATOM 646 O O . SER A 1 83 ? -4.859 33.25 1.146 1 96.5 83 SER A O 1
ATOM 648 N N . SER A 1 84 ? -5.312 31.281 2.156 1 95.5 84 SER A N 1
ATOM 649 C CA . SER A 1 84 ? -6.445 30.938 1.301 1 95.5 84 SER A CA 1
ATOM 650 C C . SER A 1 84 ? -7.434 30.031 2.029 1 95.5 84 SER A C 1
ATOM 652 O O . SER A 1 84 ? -7.066 29.344 2.98 1 95.5 84 SER A O 1
ATOM 654 N N . PRO A 1 85 ? -8.711 30.062 1.584 1 93 85 PRO A N 1
ATOM 655 C CA . PRO A 1 85 ? -9.664 29.125 2.16 1 93 85 PRO A CA 1
ATOM 656 C C . PRO A 1 85 ? -9.398 27.672 1.729 1 93 85 PRO A C 1
ATOM 658 O O . PRO A 1 85 ? -8.812 27.438 0.668 1 93 85 PRO A O 1
ATOM 661 N N . VAL A 1 86 ? -9.766 26.734 2.725 1 88.38 86 VAL A N 1
ATOM 662 C CA . VAL A 1 86 ? -9.742 25.312 2.385 1 88.38 86 VAL A CA 1
ATOM 663 C C . VAL A 1 86 ? -11.156 24.75 2.434 1 88.38 86 VAL A C 1
ATOM 665 O O . VAL A 1 86 ? -11.953 25.109 3.299 1 88.38 86 VAL A O 1
ATOM 668 N N . ARG A 1 87 ? -11.438 23.844 1.434 1 74.56 87 ARG A N 1
ATOM 669 C CA . ARG A 1 87 ? -12.812 23.359 1.298 1 74.56 87 ARG A CA 1
ATOM 670 C C . ARG A 1 87 ? -13.055 22.156 2.189 1 74.56 87 ARG A C 1
ATOM 672 O O . ARG A 1 87 ? -14.156 21.984 2.723 1 74.56 87 ARG A O 1
ATOM 679 N N . ALA A 1 88 ? -12.219 21.266 2.189 1 67.12 88 ALA A N 1
ATOM 680 C CA . ALA A 1 88 ? -12.547 20.047 2.922 1 67.12 88 ALA A CA 1
ATOM 681 C C . ALA A 1 88 ? -11.32 19.484 3.623 1 67.12 88 ALA A C 1
ATOM 683 O O . ALA A 1 88 ? -10.188 19.688 3.174 1 67.12 88 ALA A O 1
ATOM 684 N N . ILE A 1 89 ? -11.773 18.953 4.902 1 69.62 89 ILE A N 1
ATOM 685 C CA . ILE A 1 89 ? -10.742 18.281 5.676 1 69.62 89 ILE A CA 1
ATOM 686 C C . ILE A 1 89 ? -11.211 16.875 6.043 1 69.62 89 ILE A C 1
ATOM 688 O O . ILE A 1 89 ? -12.414 16.625 6.16 1 69.62 89 ILE A O 1
ATOM 692 N N . TYR A 1 90 ? -10.227 16.016 6.102 1 77.56 90 TYR A N 1
ATOM 693 C CA . TYR A 1 90 ? -10.531 14.68 6.605 1 77.56 90 TYR A CA 1
ATOM 694 C C . TYR A 1 90 ? -10.859 14.719 8.094 1 77.56 90 TYR A C 1
ATOM 696 O O . TYR A 1 90 ? -10.102 15.273 8.891 1 77.56 90 TYR A O 1
ATOM 704 N N . PRO A 1 91 ? -12.086 14.242 8.406 1 87.81 91 PRO A N 1
ATOM 705 C CA . PRO A 1 91 ? -12.398 14.18 9.836 1 87.81 91 PRO A CA 1
ATOM 706 C C . PRO A 1 91 ? -11.461 13.25 10.609 1 87.81 91 PRO A C 1
ATOM 708 O O . PRO A 1 91 ? -10.797 12.398 10.008 1 87.81 91 PRO A O 1
ATOM 711 N N . GLN A 1 92 ? -11.438 13.555 11.945 1 94.62 92 GLN A N 1
ATOM 712 C CA . GLN A 1 92 ? -10.594 12.703 12.781 1 94.62 92 GLN A CA 1
ATOM 713 C C . GLN A 1 92 ? -11.141 11.281 12.844 1 94.62 92 GLN A C 1
ATOM 715 O O . GLN A 1 92 ? -10.375 10.312 12.859 1 94.62 92 GLN A O 1
ATOM 720 N N . CYS A 1 93 ? -12.492 11.188 12.938 1 96.56 93 CYS A N 1
ATOM 721 C CA . CYS A 1 93 ? -13.141 9.883 12.984 1 96.56 93 CYS A CA 1
ATOM 722 C C . CYS A 1 93 ? -13.883 9.594 11.68 1 96.56 93 CYS A C 1
ATOM 724 O O . CYS A 1 93 ? -14.312 10.516 10.992 1 96.56 93 CYS A O 1
ATOM 726 N N . LEU A 1 94 ? -13.984 8.305 11.367 1 96.81 94 LEU A N 1
ATOM 727 C CA . LEU A 1 94 ? -14.734 7.945 10.172 1 96.81 94 LEU A CA 1
ATOM 728 C C . LEU A 1 94 ? -16.188 8.367 10.297 1 96.81 94 LEU A C 1
ATOM 730 O O . LEU A 1 94 ? -16.781 8.273 11.375 1 96.81 94 LEU A O 1
ATOM 734 N N . PRO A 1 95 ? -16.734 8.773 9.156 1 95.5 95 PRO A N 1
ATOM 735 C CA . PRO A 1 95 ? -18.172 9.055 9.141 1 95.5 95 PRO A CA 1
ATOM 736 C C . PRO A 1 95 ? -19.016 7.828 9.469 1 95.5 95 PRO A C 1
ATOM 738 O O . PRO A 1 95 ? -18.594 6.695 9.227 1 95.5 95 PRO A O 1
ATOM 741 N N . ALA A 1 96 ? -20.266 8.023 9.906 1 95.25 96 ALA A N 1
ATOM 742 C CA . ALA A 1 96 ? -21.172 6.965 10.359 1 95.25 96 ALA A CA 1
ATOM 743 C C . ALA A 1 96 ? -21.516 6.012 9.219 1 95.25 96 ALA A C 1
ATOM 745 O O . ALA A 1 96 ? -21.781 4.828 9.445 1 95.25 96 ALA A O 1
ATOM 746 N N . ASN A 1 97 ? -21.5 6.516 8.039 1 94.75 97 ASN A N 1
ATOM 747 C CA . ASN A 1 97 ? -21.906 5.711 6.895 1 94.75 97 ASN A CA 1
ATOM 748 C C . ASN A 1 97 ? -20.719 5.047 6.215 1 94.75 97 ASN A C 1
ATOM 750 O O . ASN A 1 97 ? -20.812 4.598 5.074 1 94.75 97 ASN A O 1
ATOM 754 N N . SER A 1 98 ? -19.625 5.031 6.914 1 96.62 98 SER A N 1
ATOM 755 C CA . SER A 1 98 ? -18.5 4.246 6.414 1 96.62 98 SER A CA 1
ATOM 756 C C . SER A 1 98 ? -18.781 2.752 6.523 1 96.62 98 SER A C 1
ATOM 758 O O . SER A 1 98 ? -19.531 2.316 7.395 1 96.62 98 SER A O 1
ATOM 760 N N . THR A 1 99 ? -18.125 1.979 5.555 1 96.5 99 THR A N 1
ATOM 761 C CA . THR A 1 99 ? -18.344 0.538 5.523 1 96.5 99 THR A CA 1
ATOM 762 C C . THR A 1 99 ? -17.031 -0.219 5.59 1 96.5 99 THR A C 1
ATOM 764 O O . THR A 1 99 ? -16.094 0.064 4.82 1 96.5 99 THR A O 1
ATOM 767 N N . LEU A 1 100 ? -16.953 -1.137 6.535 1 97 100 LEU A N 1
ATOM 768 C CA . LEU A 1 100 ? -15.82 -2.055 6.574 1 97 100 LEU A CA 1
ATOM 769 C C . LEU A 1 100 ? -15.938 -3.105 5.473 1 97 100 LEU A C 1
ATOM 771 O O . LEU A 1 100 ? -16.906 -3.871 5.438 1 97 100 LEU A O 1
ATOM 775 N N . LEU A 1 101 ? -14.953 -3.127 4.625 1 94.62 101 LEU A N 1
ATOM 776 C CA . LEU A 1 101 ? -15 -4.051 3.498 1 94.62 101 LEU A CA 1
ATOM 777 C C . LEU A 1 101 ? -14.359 -5.387 3.865 1 94.62 101 LEU A C 1
ATOM 779 O O . LEU A 1 101 ? -14.898 -6.445 3.525 1 94.62 101 LEU A O 1
ATOM 783 N N . THR A 1 102 ? -13.242 -5.352 4.445 1 94.5 102 THR A N 1
ATOM 784 C CA . THR A 1 102 ? -12.516 -6.574 4.781 1 94.5 102 THR A CA 1
ATOM 785 C C . THR A 1 102 ? -11.453 -6.293 5.836 1 94.5 102 THR A C 1
ATOM 787 O O . THR A 1 102 ? -11.117 -5.137 6.102 1 94.5 102 THR A O 1
ATOM 790 N N . THR A 1 103 ? -11.094 -7.344 6.516 1 96.56 103 THR A N 1
ATOM 791 C CA . THR A 1 103 ? -9.883 -7.371 7.34 1 96.56 103 THR A CA 1
ATOM 792 C C . THR A 1 103 ? -8.852 -8.328 6.754 1 96.56 103 THR A C 1
ATOM 794 O O . THR A 1 103 ? -9.203 -9.414 6.285 1 96.56 103 THR A O 1
ATOM 797 N N . THR A 1 104 ? -7.633 -7.84 6.68 1 97.38 104 THR A N 1
ATOM 798 C CA . THR A 1 104 ? -6.547 -8.641 6.125 1 97.38 104 THR A CA 1
ATOM 799 C C . THR A 1 104 ? -5.199 -8.188 6.676 1 97.38 104 THR A C 1
ATOM 801 O O . THR A 1 104 ? -5.137 -7.551 7.73 1 97.38 104 THR A O 1
ATOM 804 N N . THR A 1 105 ? -4.098 -8.648 6.004 1 98.25 105 THR A N 1
ATOM 805 C CA . THR A 1 105 ? -2.76 -8.273 6.445 1 98.25 105 THR A CA 1
ATOM 806 C C . THR A 1 105 ? -1.909 -7.809 5.266 1 98.25 105 THR A C 1
ATOM 808 O O . THR A 1 105 ? -2.107 -8.258 4.137 1 98.25 105 THR A O 1
ATOM 811 N N . LEU A 1 106 ? -1.05 -6.898 5.539 1 98.5 106 LEU A N 1
ATOM 812 C CA . LEU A 1 106 ? 0.105 -6.625 4.691 1 98.5 106 LEU A CA 1
ATOM 813 C C . LEU A 1 106 ? 1.346 -7.34 5.215 1 98.5 106 LEU A C 1
ATOM 815 O O . LEU A 1 106 ? 1.573 -7.391 6.426 1 98.5 106 LEU A O 1
ATOM 819 N N . GLY A 1 107 ? 2.084 -7.891 4.316 1 97.94 107 GLY A N 1
ATOM 820 C CA . GLY A 1 107 ? 3.248 -8.648 4.742 1 97.94 107 GLY A CA 1
ATOM 821 C C . GLY A 1 107 ? 2.902 -10.039 5.242 1 97.94 107 GLY A C 1
ATOM 822 O O . GLY A 1 107 ? 1.812 -10.547 4.98 1 97.94 107 GLY A O 1
ATOM 823 N N . ALA A 1 108 ? 3.947 -10.625 5.832 1 97.44 108 ALA A N 1
ATOM 824 C CA . ALA A 1 108 ? 3.789 -12.016 6.258 1 97.44 108 ALA A CA 1
ATOM 825 C C . ALA A 1 108 ? 4.516 -12.273 7.574 1 97.44 108 ALA A C 1
ATOM 827 O O . ALA A 1 108 ? 5.281 -11.43 8.039 1 97.44 108 ALA A O 1
ATOM 828 N N . GLY A 1 109 ? 4.18 -13.508 8.164 1 93.06 109 GLY A N 1
ATOM 829 C CA . GLY A 1 109 ? 4.848 -13.945 9.383 1 93.06 109 GLY A CA 1
ATOM 830 C C . GLY A 1 109 ? 4.332 -13.25 10.633 1 93.06 109 GLY A C 1
ATOM 831 O O . GLY A 1 109 ? 3.197 -12.766 10.656 1 93.06 109 GLY A O 1
ATOM 832 N N . ASN A 1 110 ? 5.184 -13.172 11.633 1 89.5 110 ASN A N 1
ATOM 833 C CA . ASN A 1 110 ? 4.781 -12.656 12.938 1 89.5 110 ASN A CA 1
ATOM 834 C C . ASN A 1 110 ? 4.664 -11.133 12.93 1 89.5 110 ASN A C 1
ATOM 836 O O . ASN A 1 110 ? 4.031 -10.555 13.812 1 89.5 110 ASN A O 1
ATOM 840 N N . ASN A 1 111 ? 5.23 -10.578 11.891 1 90 111 ASN A N 1
ATOM 841 C CA . ASN A 1 111 ? 5.219 -9.117 11.859 1 90 111 ASN A CA 1
ATOM 842 C C . ASN A 1 111 ? 4.305 -8.586 10.766 1 90 111 ASN A C 1
ATOM 844 O O . ASN A 1 111 ? 4.461 -7.449 10.312 1 90 111 ASN A O 1
ATOM 848 N N . ALA A 1 112 ? 3.432 -9.469 10.297 1 97.06 112 ALA A N 1
ATOM 849 C CA . ALA A 1 112 ? 2.447 -8.953 9.352 1 97.06 112 ALA A CA 1
ATOM 850 C C . ALA A 1 112 ? 1.623 -7.828 9.969 1 97.06 112 ALA A C 1
ATOM 852 O O . ALA A 1 112 ? 1.319 -7.859 11.164 1 97.06 112 ALA A O 1
ATOM 853 N N . LEU A 1 113 ? 1.275 -6.887 9.172 1 98.38 113 LEU A N 1
ATOM 854 C CA . LEU A 1 113 ? 0.507 -5.734 9.625 1 98.38 113 LEU A CA 1
ATOM 855 C C . LEU A 1 113 ? -0.987 -5.965 9.438 1 98.38 113 LEU A C 1
ATOM 857 O O . LEU A 1 113 ? -1.484 -5.922 8.305 1 98.38 113 LEU A O 1
ATOM 861 N N . PRO A 1 114 ? -1.708 -6.195 10.5 1 97.81 114 PRO A N 1
ATOM 862 C CA . PRO A 1 114 ? -3.16 -6.273 10.328 1 97.81 114 PRO A CA 1
ATOM 863 C C . PRO A 1 114 ? -3.775 -4.949 9.891 1 97.81 114 PRO A C 1
ATOM 865 O O . PRO A 1 114 ? -3.445 -3.896 10.445 1 97.81 114 PRO A O 1
ATOM 868 N N . ILE A 1 115 ? -4.645 -5.059 8.844 1 98.12 115 ILE A N 1
ATOM 869 C CA . ILE A 1 115 ? -5.301 -3.84 8.383 1 98.12 115 ILE A CA 1
ATOM 870 C C . ILE A 1 115 ? -6.797 -4.098 8.203 1 98.12 115 ILE A C 1
ATOM 872 O O . ILE A 1 115 ? -7.211 -5.234 7.957 1 98.12 115 ILE A O 1
ATOM 876 N N . GLN A 1 116 ? -7.523 -3.002 8.352 1 97.38 116 GLN A N 1
ATOM 877 C CA . GLN A 1 116 ? -8.93 -2.912 7.961 1 97.38 116 GLN A CA 1
ATOM 878 C C . GLN A 1 116 ? -9.102 -2.031 6.73 1 97.38 116 GLN A C 1
ATOM 880 O O . GLN A 1 116 ? -8.531 -0.94 6.652 1 97.38 116 GLN A O 1
ATOM 885 N N . VAL A 1 117 ? -9.898 -2.52 5.844 1 96.62 117 VAL A N 1
ATOM 886 C CA . VAL A 1 117 ? -10.164 -1.729 4.645 1 96.62 117 VAL A CA 1
ATOM 887 C C . VAL A 1 117 ? -11.586 -1.166 4.699 1 96.62 117 VAL A C 1
ATOM 889 O O . VAL A 1 117 ? -12.547 -1.918 4.844 1 96.62 117 VAL A O 1
ATOM 892 N N . TRP A 1 118 ? -11.641 0.152 4.523 1 96.62 118 TRP A N 1
ATOM 893 C CA . TRP A 1 118 ? -12.906 0.87 4.672 1 96.62 118 TRP A CA 1
ATOM 894 C C . TRP A 1 118 ? -13.234 1.664 3.412 1 96.62 118 TRP A C 1
ATOM 896 O O . TRP A 1 118 ? -12.344 2.264 2.801 1 96.62 118 TRP A O 1
ATOM 906 N N . ASP A 1 119 ? -14.492 1.678 3.072 1 95.31 119 ASP A N 1
ATOM 907 C CA . ASP A 1 119 ? -15.016 2.74 2.217 1 95.31 119 ASP A CA 1
ATOM 908 C C . ASP A 1 119 ? -15.508 3.922 3.049 1 95.31 119 ASP A C 1
ATOM 910 O O . ASP A 1 119 ? -16.375 3.762 3.914 1 95.31 119 ASP A O 1
ATOM 914 N N . VAL A 1 120 ? -14.914 4.992 2.779 1 94.81 120 VAL A N 1
ATOM 915 C CA . VAL A 1 120 ? -15.172 6.191 3.57 1 94.81 120 VAL A CA 1
ATOM 916 C C . VAL A 1 120 ? -15.82 7.258 2.693 1 94.81 120 VAL A C 1
ATOM 918 O O . VAL A 1 120 ? -15.164 7.848 1.83 1 94.81 120 VAL A O 1
ATOM 921 N N . PRO A 1 121 ? -17.078 7.574 2.93 1 93.19 121 PRO A N 1
ATOM 922 C CA . PRO A 1 121 ? -17.719 8.648 2.178 1 93.19 121 PRO A CA 1
ATOM 923 C C . PRO A 1 121 ? -17.266 10.039 2.625 1 93.19 121 PRO A C 1
ATOM 925 O O . PRO A 1 121 ? -17.375 10.383 3.805 1 93.19 121 PRO A O 1
ATOM 928 N N . LEU A 1 122 ? -16.734 10.742 1.655 1 85.69 122 LEU A N 1
ATOM 929 C CA . LEU A 1 122 ? -16.328 12.125 1.846 1 85.69 122 LEU A CA 1
ATOM 930 C C . LEU A 1 122 ? -17.078 13.047 0.895 1 85.69 122 LEU A C 1
ATOM 932 O O . LEU A 1 122 ? -17.75 12.586 -0.034 1 85.69 122 LEU A O 1
ATOM 936 N N . PRO A 1 123 ? -17 14.336 1.17 1 80.5 123 PRO A N 1
ATOM 937 C CA . PRO A 1 123 ? -17.766 15.258 0.319 1 80.5 123 PRO A CA 1
ATOM 938 C C . PRO A 1 123 ? -17.359 15.172 -1.15 1 80.5 123 PRO A C 1
ATOM 940 O O . PRO A 1 123 ? -18.156 15.477 -2.037 1 80.5 123 PRO A O 1
ATOM 943 N N . PHE A 1 124 ? -16.219 14.688 -1.409 1 80.38 124 PHE A N 1
ATOM 944 C CA . PHE A 1 124 ? -15.727 14.68 -2.781 1 80.38 124 PHE A CA 1
ATOM 945 C C . PHE A 1 124 ? -15.805 13.273 -3.373 1 80.38 124 PHE A C 1
ATOM 947 O O . PHE A 1 124 ? -15.289 13.031 -4.469 1 80.38 124 PHE A O 1
ATOM 954 N N . GLY A 1 125 ? -16.406 12.359 -2.629 1 86.69 125 GLY A N 1
ATOM 955 C CA . GLY A 1 125 ? -16.562 10.992 -3.102 1 86.69 125 GLY A CA 1
ATOM 956 C C . GLY A 1 125 ? -16.172 9.961 -2.064 1 86.69 125 GLY A C 1
ATOM 957 O O . GLY A 1 125 ? -15.852 10.305 -0.923 1 86.69 125 GLY A O 1
ATOM 958 N N . VAL A 1 126 ? -16.25 8.719 -2.545 1 90.62 126 VAL A N 1
ATOM 959 C CA . VAL A 1 126 ? -15.906 7.625 -1.643 1 90.62 126 VAL A CA 1
ATOM 960 C C . VAL A 1 126 ? -14.43 7.266 -1.794 1 90.62 126 VAL A C 1
ATOM 962 O O . VAL A 1 126 ? -13.953 7.031 -2.906 1 90.62 126 VAL A O 1
ATOM 965 N N . SER A 1 127 ? -13.75 7.309 -0.642 1 92.12 127 SER A N 1
ATOM 966 C CA . SER A 1 127 ? -12.359 6.859 -0.612 1 92.12 127 SER A CA 1
ATOM 967 C C . SER A 1 127 ? -12.234 5.504 0.078 1 92.12 127 SER A C 1
ATOM 969 O O . SER A 1 127 ? -12.898 5.25 1.084 1 92.12 127 SER A O 1
ATOM 971 N N . ARG A 1 128 ? -11.43 4.684 -0.53 1 94.19 128 ARG A N 1
ATOM 972 C CA . ARG A 1 128 ? -11.086 3.43 0.134 1 94.19 128 ARG A CA 1
ATOM 973 C C . ARG A 1 128 ? -9.797 3.574 0.935 1 94.19 128 ARG A C 1
ATOM 975 O O . ARG A 1 128 ? -8.781 4.031 0.408 1 94.19 128 ARG A O 1
ATOM 982 N N . MET A 1 129 ? -9.898 3.166 2.225 1 96 129 MET A N 1
ATOM 983 C CA . MET A 1 129 ? -8.758 3.355 3.113 1 96 129 MET A CA 1
ATOM 984 C C . MET A 1 129 ? -8.398 2.055 3.822 1 96 129 MET A C 1
ATOM 986 O O . MET A 1 129 ? -9.273 1.364 4.344 1 96 129 MET A O 1
ATOM 990 N N . ALA A 1 130 ? -7.137 1.746 3.785 1 97.56 130 ALA A N 1
ATOM 991 C CA . ALA A 1 130 ? -6.594 0.725 4.676 1 97.56 130 ALA A CA 1
ATOM 992 C C . ALA A 1 130 ? -6.086 1.344 5.973 1 97.56 130 ALA A C 1
ATOM 994 O O . ALA A 1 130 ? -5.227 2.23 5.949 1 97.56 130 ALA A O 1
ATOM 995 N N . LEU A 1 131 ? -6.598 0.809 7.09 1 98.19 131 LEU A N 1
ATOM 996 C CA . LEU A 1 131 ? -6.277 1.367 8.398 1 98.19 131 LEU A CA 1
ATOM 997 C C . LEU A 1 131 ? -5.68 0.302 9.312 1 98.19 131 LEU A C 1
ATOM 999 O O . LEU A 1 131 ? -6.109 -0.853 9.289 1 98.19 131 LEU A O 1
ATOM 1003 N N . GLN A 1 132 ? -4.719 0.724 10.094 1 98.44 132 GLN A N 1
ATOM 1004 C CA . GLN A 1 132 ? -4.207 -0.088 11.195 1 98.44 132 GLN A CA 1
ATOM 1005 C C . GLN A 1 132 ? -4.766 0.384 12.539 1 98.44 132 GLN A C 1
ATOM 1007 O O . GLN A 1 132 ? -4.773 1.582 12.82 1 98.44 132 GLN A O 1
ATOM 1012 N N . ALA A 1 133 ? -5.168 -0.562 13.336 1 96.19 133 ALA A N 1
ATOM 1013 C CA . ALA A 1 133 ? -5.477 -0.242 14.727 1 96.19 133 ALA A CA 1
ATOM 1014 C C . ALA A 1 133 ? -4.207 -0.181 15.57 1 96.19 133 ALA A C 1
ATOM 1016 O O . ALA A 1 133 ? -3.381 -1.098 15.531 1 96.19 133 ALA A O 1
ATOM 1017 N N . VAL A 1 134 ? -4.082 0.91 16.281 1 96.06 134 VAL A N 1
ATOM 1018 C CA . VAL A 1 134 ? -2.961 1.098 17.203 1 96.06 134 VAL A CA 1
ATOM 1019 C C . VAL A 1 134 ? -3.477 1.58 18.547 1 96.06 134 VAL A C 1
ATOM 1021 O O . VAL A 1 134 ? -3.75 2.77 18.734 1 96.06 134 VAL A O 1
ATOM 1024 N N . GLY A 1 135 ? -3.479 0.595 19.547 1 93.62 135 GLY A N 1
ATOM 1025 C CA . GLY A 1 135 ? -4.156 0.947 20.781 1 93.62 135 GLY A CA 1
ATOM 1026 C C . GLY A 1 135 ? -5.609 1.325 20.578 1 93.62 135 GLY A C 1
ATOM 1027 O O . GLY A 1 135 ? -6.387 0.55 20.016 1 93.62 135 GLY A O 1
ATOM 1028 N N . ASN A 1 136 ? -5.926 2.518 21 1 94.62 136 ASN A N 1
ATOM 1029 C CA . ASN A 1 136 ? -7.305 2.98 20.891 1 94.62 136 ASN A CA 1
ATOM 1030 C C . ASN A 1 136 ? -7.496 3.854 19.641 1 94.62 136 ASN A C 1
ATOM 1032 O O . ASN A 1 136 ? -8.555 4.461 19.469 1 94.62 136 ASN A O 1
ATOM 1036 N N . TYR A 1 137 ? -6.449 3.926 18.828 1 96.75 137 TYR A N 1
ATOM 1037 C CA . TYR A 1 137 ? -6.508 4.781 17.641 1 96.75 137 TYR A CA 1
ATOM 1038 C C . TYR A 1 137 ? -6.281 3.969 16.375 1 96.75 137 TYR A C 1
ATOM 1040 O O . TYR A 1 137 ? -6.055 2.758 16.438 1 96.75 137 TYR A O 1
ATOM 1048 N N . PHE A 1 138 ? -6.449 4.703 15.266 1 96.88 138 PHE A N 1
ATOM 1049 C CA . PHE A 1 138 ? -6.176 4.129 13.953 1 96.88 138 PHE A CA 1
ATOM 1050 C C . PHE A 1 138 ? -5.207 5.004 13.172 1 96.88 138 PHE A C 1
ATOM 1052 O O . PHE A 1 138 ? -5.148 6.219 13.383 1 96.88 138 PHE A O 1
ATOM 1059 N N . VAL A 1 139 ? -4.453 4.328 12.305 1 97.56 139 VAL A N 1
ATOM 1060 C CA . VAL A 1 139 ? -3.547 5.078 11.438 1 97.56 139 VAL A CA 1
ATOM 1061 C C . VAL A 1 139 ? -3.754 4.66 9.984 1 97.56 139 VAL A C 1
ATOM 1063 O O . VAL A 1 139 ? -3.959 3.477 9.695 1 97.56 139 VAL A O 1
ATOM 1066 N N . PRO A 1 140 ? -3.738 5.672 9.102 1 97.38 140 PRO A N 1
ATOM 1067 C CA . PRO A 1 140 ? -3.85 5.309 7.684 1 97.38 140 PRO A CA 1
ATOM 1068 C C . PRO A 1 140 ? -2.59 4.633 7.148 1 97.38 140 PRO A C 1
ATOM 1070 O O . PRO A 1 140 ? -1.477 4.996 7.535 1 97.38 140 PRO A O 1
ATOM 1073 N N . VAL A 1 141 ? -2.787 3.684 6.273 1 98.25 141 VAL A N 1
ATOM 1074 C CA . VAL A 1 141 ? -1.675 2.963 5.66 1 98.25 141 VAL A CA 1
ATOM 1075 C C . VAL A 1 141 ? -1.688 3.176 4.148 1 98.25 141 VAL A C 1
ATOM 1077 O O . VAL A 1 141 ? -0.657 3.492 3.553 1 98.25 141 VAL A O 1
ATOM 1080 N N . ILE A 1 142 ? -2.803 3 3.547 1 96.69 142 ILE A N 1
ATOM 1081 C CA . ILE A 1 142 ? -3.008 3.209 2.117 1 96.69 142 ILE A CA 1
ATOM 1082 C C . ILE A 1 142 ? -4.375 3.85 1.881 1 96.69 142 ILE A C 1
ATOM 1084 O O . ILE A 1 142 ? -5.359 3.477 2.52 1 96.69 142 ILE A O 1
ATOM 1088 N N . LEU A 1 143 ? -4.379 4.766 0.941 1 94.06 143 LEU A N 1
ATOM 1089 C CA . LEU A 1 143 ? -5.625 5.426 0.569 1 94.06 143 LEU A CA 1
ATOM 1090 C C . LEU A 1 143 ? -5.773 5.492 -0.947 1 94.06 143 LEU A C 1
ATOM 1092 O O . LEU A 1 143 ? -4.844 5.902 -1.648 1 94.06 143 LEU A O 1
ATOM 1096 N N . LYS A 1 144 ? -6.852 5 -1.376 1 91.06 144 LYS A N 1
ATOM 1097 C CA . LYS A 1 144 ? -7.258 5.289 -2.75 1 91.06 144 LYS A CA 1
ATOM 1098 C C . LYS A 1 144 ? -8.07 6.578 -2.826 1 91.06 144 LYS A C 1
ATOM 1100 O O . LYS A 1 144 ? -9.195 6.641 -2.336 1 91.06 144 LYS A O 1
ATOM 1105 N N . ASP A 1 145 ? -7.5 7.457 -3.504 1 81.88 145 ASP A N 1
ATOM 1106 C CA . ASP A 1 145 ? -8.086 8.797 -3.543 1 81.88 145 ASP A CA 1
ATOM 1107 C C . ASP A 1 145 ? -9.297 8.836 -4.473 1 81.88 145 ASP A C 1
ATOM 1109 O O . ASP A 1 145 ? -9.203 8.445 -5.637 1 81.88 145 ASP A O 1
ATOM 1113 N N . ALA A 1 146 ? -10.414 9.359 -4.02 1 82.31 146 ALA A N 1
ATOM 1114 C CA . ALA A 1 146 ? -11.633 9.414 -4.82 1 82.31 146 ALA A CA 1
ATOM 1115 C C . ALA A 1 146 ? -11.508 10.453 -5.93 1 82.31 146 ALA A C 1
ATOM 1117 O O . ALA A 1 146 ? -12.203 10.375 -6.945 1 82.31 146 ALA A O 1
ATOM 1118 N N . ARG A 1 147 ? -10.727 11.445 -5.707 1 77.69 147 ARG A N 1
ATOM 1119 C CA . ARG A 1 147 ? -10.625 12.547 -6.664 1 77.69 147 ARG A CA 1
ATOM 1120 C C . ARG A 1 147 ? -9.836 12.117 -7.898 1 77.69 147 ARG A C 1
ATOM 1122 O O . ARG A 1 147 ? -10.031 12.664 -8.984 1 77.69 147 ARG A O 1
ATOM 1129 N N . VAL A 1 148 ? -8.992 11.125 -7.602 1 77.69 148 VAL A N 1
ATOM 1130 C CA . VAL A 1 148 ? -8.148 10.602 -8.68 1 77.69 148 VAL A CA 1
ATOM 1131 C C . VAL A 1 148 ? -8.195 9.078 -8.68 1 77.69 148 VAL A C 1
ATOM 1133 O O . VAL A 1 148 ? -7.324 8.422 -8.109 1 77.69 148 VAL A O 1
ATOM 1136 N N . PRO A 1 149 ? -9.172 8.445 -9.188 1 69.44 149 PRO A N 1
ATOM 1137 C CA . PRO A 1 149 ? -9.531 7.039 -9.031 1 69.44 149 PRO A CA 1
ATOM 1138 C C . PRO A 1 149 ? -8.344 6.102 -9.25 1 69.44 149 PRO A C 1
ATOM 1140 O O . PRO A 1 149 ? -8.305 5.008 -8.68 1 69.44 149 PRO A O 1
ATOM 1143 N N . ASP A 1 150 ? -7.316 6.531 -9.898 1 72.19 150 ASP A N 1
ATOM 1144 C CA . ASP A 1 150 ? -6.234 5.605 -10.211 1 72.19 150 ASP A CA 1
ATOM 1145 C C . ASP A 1 150 ? -4.996 5.906 -9.375 1 72.19 150 ASP A C 1
ATOM 1147 O O . ASP A 1 150 ? -3.959 5.254 -9.531 1 72.19 150 ASP A O 1
ATOM 1151 N N . GLN A 1 151 ? -5.355 6.641 -8.367 1 81.31 151 GLN A N 1
ATOM 1152 C CA . GLN A 1 151 ? -4.215 7.051 -7.555 1 81.31 151 GLN A CA 1
ATOM 1153 C C . GLN A 1 151 ? -4.309 6.48 -6.141 1 81.31 151 GLN A C 1
ATOM 1155 O O . GLN A 1 151 ? -5.395 6.422 -5.562 1 81.31 151 GLN A O 1
ATOM 1160 N N . LEU A 1 152 ? -3.104 6.059 -5.75 1 89.88 152 LEU A N 1
ATOM 1161 C CA . LEU A 1 152 ? -3.006 5.641 -4.355 1 89.88 152 LEU A CA 1
ATOM 1162 C C . LEU A 1 152 ? -2.049 6.543 -3.584 1 89.88 152 LEU A C 1
ATOM 1164 O O . LEU A 1 152 ? -1.066 7.035 -4.145 1 89.88 152 LEU A O 1
ATOM 1168 N N . ILE A 1 153 ? -2.416 6.734 -2.395 1 92.25 153 ILE A N 1
ATOM 1169 C CA . ILE A 1 153 ? -1.566 7.41 -1.423 1 92.25 153 ILE A CA 1
ATOM 1170 C C . ILE A 1 153 ? -1.071 6.41 -0.382 1 92.25 153 ILE A C 1
ATOM 1172 O O . ILE A 1 153 ? -1.857 5.633 0.163 1 92.25 153 ILE A O 1
ATOM 1176 N N . ILE A 1 154 ? 0.199 6.414 -0.177 1 96.44 154 ILE A N 1
ATOM 1177 C CA . ILE A 1 154 ? 0.81 5.543 0.82 1 96.44 154 ILE A CA 1
ATOM 1178 C C . ILE A 1 154 ? 1.354 6.379 1.975 1 96.44 154 ILE A C 1
ATOM 1180 O O . ILE A 1 154 ? 1.985 7.418 1.755 1 96.44 154 ILE A O 1
ATOM 1184 N N . TYR A 1 155 ? 1.106 5.934 3.176 1 97.69 155 TYR A N 1
ATOM 1185 C CA . TYR A 1 155 ? 1.576 6.59 4.391 1 97.69 155 TYR A CA 1
ATOM 1186 C C . TYR A 1 155 ? 2.729 5.816 5.02 1 97.69 155 TYR A C 1
ATOM 1188 O O . TYR A 1 155 ? 2.59 4.637 5.34 1 97.69 155 TYR A O 1
ATOM 1196 N N . THR A 1 156 ? 3.836 6.512 5.227 1 98.25 156 THR A N 1
ATOM 1197 C CA . THR A 1 156 ? 4.988 5.812 5.785 1 98.25 156 THR A CA 1
ATOM 1198 C C . THR A 1 156 ? 5.566 6.59 6.965 1 98.25 156 THR A C 1
ATOM 1200 O O . THR A 1 156 ? 5.281 7.773 7.137 1 98.25 156 THR A O 1
ATOM 1203 N N . GLY A 1 157 ? 6.355 5.848 7.824 1 98 157 GLY A N 1
ATOM 1204 C CA . GLY A 1 157 ? 7.051 6.48 8.938 1 98 157 GLY A CA 1
ATOM 1205 C C . GLY A 1 157 ? 6.109 7.148 9.922 1 98 157 GLY A C 1
ATOM 1206 O O . GLY A 1 157 ? 6.434 8.195 10.484 1 98 157 GLY A O 1
ATOM 1207 N N . THR A 1 158 ? 5.016 6.559 10.172 1 98.44 158 THR A N 1
ATOM 1208 C CA . THR A 1 158 ? 3.959 7.172 10.969 1 98.44 158 THR A CA 1
ATOM 1209 C C . THR A 1 158 ? 4.336 7.18 12.445 1 98.44 158 THR A C 1
ATOM 1211 O O . THR A 1 158 ? 4.773 6.16 12.992 1 98.44 158 THR A O 1
ATOM 1214 N N . LYS A 1 159 ? 4.207 8.312 13.031 1 97.69 159 LYS A N 1
ATOM 1215 C CA . LYS A 1 159 ? 4.375 8.484 14.477 1 97.69 159 LYS A CA 1
ATOM 1216 C C . LYS A 1 159 ? 3.109 9.055 15.109 1 97.69 159 LYS A C 1
ATOM 1218 O O . LYS A 1 159 ? 2.436 9.898 14.516 1 97.69 159 LYS A O 1
ATOM 1223 N N . LEU A 1 160 ? 2.918 8.656 16.359 1 97 160 LEU A N 1
ATOM 1224 C CA . LEU A 1 160 ? 1.74 9.117 17.078 1 97 160 LEU A CA 1
ATOM 1225 C C . LEU A 1 160 ? 2.084 10.305 17.969 1 97 160 LEU A C 1
ATOM 1227 O O . LEU A 1 160 ? 1.679 10.352 19.141 1 97 160 LEU A O 1
ATOM 1231 N N . SER A 1 161 ? 2.902 11.062 17.484 1 96.69 161 SER A N 1
ATOM 1232 C CA . SER A 1 161 ? 3.348 12.297 18.141 1 96.69 161 SER A CA 1
ATOM 1233 C C . SER A 1 161 ? 3.795 13.328 17.109 1 96.69 161 SER A C 1
ATOM 1235 O O . SER A 1 161 ? 3.852 13.031 15.906 1 96.69 161 SER A O 1
ATOM 1237 N N . ILE A 1 162 ? 3.959 14.531 17.578 1 97.44 162 ILE A N 1
ATOM 1238 C CA . ILE A 1 162 ? 4.5 15.609 16.75 1 97.44 162 ILE A CA 1
ATOM 1239 C C . ILE A 1 162 ? 5.945 15.891 17.172 1 97.44 162 ILE A C 1
ATOM 1241 O O . ILE A 1 162 ? 6.207 16.297 18.297 1 97.44 162 ILE A O 1
ATOM 1245 N N . SER A 1 163 ? 6.855 15.711 16.25 1 96.88 163 SER A N 1
ATOM 1246 C CA . SER A 1 163 ? 8.281 15.82 16.562 1 96.88 163 SER A CA 1
ATOM 1247 C C . SER A 1 163 ? 8.727 17.281 16.594 1 96.88 163 SER A C 1
ATOM 1249 O O . SER A 1 163 ? 9.664 17.625 17.312 1 96.88 163 SER A O 1
ATOM 1251 N N . ASP A 1 164 ? 8.102 18.125 15.75 1 97.25 164 ASP A N 1
ATOM 1252 C CA . ASP A 1 164 ? 8.492 19.531 15.625 1 97.25 164 ASP A CA 1
ATOM 1253 C C . ASP A 1 164 ? 7.266 20.438 15.57 1 97.25 164 ASP A C 1
ATOM 1255 O O . ASP A 1 164 ? 6.723 20.703 14.492 1 97.25 164 ASP A O 1
ATOM 1259 N N . ALA A 1 165 ? 6.984 21.016 16.672 1 96.31 165 ALA A N 1
ATOM 1260 C CA . ALA A 1 165 ? 5.785 21.844 16.781 1 96.31 165 ALA A CA 1
ATOM 1261 C C . ALA A 1 165 ? 5.965 23.172 16.062 1 96.31 165 ALA A C 1
ATOM 1263 O O . ALA A 1 165 ? 4.988 23.859 15.773 1 96.31 165 ALA A O 1
ATOM 1264 N N . SER A 1 166 ? 7.156 23.516 15.797 1 95.38 166 SER A N 1
ATOM 1265 C CA . SER A 1 166 ? 7.414 24.797 15.148 1 95.38 166 SER A CA 1
ATOM 1266 C C . SER A 1 166 ? 6.887 24.812 13.719 1 95.38 166 SER A C 1
ATOM 1268 O O . SER A 1 166 ? 6.699 25.875 13.125 1 95.38 166 SER A O 1
ATOM 1270 N N . LEU A 1 167 ? 6.59 23.703 13.18 1 96.44 167 LEU A N 1
ATOM 1271 C CA . LEU A 1 167 ? 6.09 23.609 11.812 1 96.44 167 LEU A CA 1
ATOM 1272 C C . LEU A 1 167 ? 4.703 24.234 11.695 1 96.44 167 LEU A C 1
ATOM 1274 O O . LEU A 1 167 ? 4.27 24.594 10.602 1 96.44 167 LEU A O 1
ATOM 1278 N N . PHE A 1 168 ? 4.012 24.391 12.805 1 97.38 168 PHE A N 1
ATOM 1279 C CA . PHE A 1 168 ? 2.646 24.891 12.773 1 97.38 168 PHE A CA 1
ATOM 1280 C C . PHE A 1 168 ? 2.635 26.422 12.906 1 97.38 168 PHE A C 1
ATOM 1282 O O . PHE A 1 168 ? 1.58 27.047 12.812 1 97.38 168 PHE A O 1
ATOM 1289 N N . GLN A 1 169 ? 3.779 26.984 13.125 1 95.5 169 GLN A N 1
ATOM 1290 C CA . GLN A 1 169 ? 3.836 28.422 13.336 1 95.5 169 GLN A CA 1
ATOM 1291 C C . GLN A 1 169 ? 3.559 29.172 12.039 1 95.5 169 GLN A C 1
ATOM 1293 O O . GLN A 1 169 ? 4.059 28.797 10.977 1 95.5 169 GLN A O 1
ATOM 1298 N N . ILE A 1 170 ? 2.76 30.188 12.164 1 95.06 170 ILE A N 1
ATOM 1299 C CA . ILE A 1 170 ? 2.396 31.047 11.039 1 95.06 170 ILE A CA 1
ATOM 1300 C C . ILE A 1 170 ? 2.988 32.438 11.25 1 95.06 170 ILE A C 1
ATOM 1302 O O . ILE A 1 170 ? 2.893 33 12.344 1 95.06 170 ILE A O 1
ATOM 1306 N N . PRO A 1 171 ? 3.516 32.969 10.164 1 94.06 171 PRO A N 1
ATOM 1307 C CA . PRO A 1 171 ? 3.988 34.344 10.297 1 94.06 171 PRO A CA 1
ATOM 1308 C C . PRO A 1 171 ? 2.881 35.312 10.711 1 94.06 171 PRO A C 1
ATOM 1310 O O . PRO A 1 171 ? 1.711 35.094 10.391 1 94.06 171 PRO A O 1
ATOM 1313 N N . THR A 1 172 ? 3.314 36.375 11.328 1 91.88 172 THR A N 1
ATOM 1314 C CA . THR A 1 172 ? 2.371 37.375 11.828 1 91.88 172 THR A CA 1
ATOM 1315 C C . THR A 1 172 ? 1.639 38.031 10.672 1 91.88 172 THR A C 1
ATOM 1317 O O . THR A 1 172 ? 0.462 38.406 10.797 1 91.88 172 THR A O 1
ATOM 1320 N N . VAL A 1 173 ? 2.365 38.25 9.609 1 91.75 173 VAL A N 1
ATOM 1321 C CA . VAL A 1 173 ? 1.778 38.875 8.414 1 91.75 173 VAL A CA 1
ATOM 1322 C C . VAL A 1 173 ? 1.592 37.781 7.34 1 91.75 173 VAL A C 1
ATOM 1324 O O . VAL A 1 173 ? 2.566 37.219 6.859 1 91.75 173 VAL A O 1
ATOM 1327 N N . CYS A 1 174 ? 0.415 37.531 6.953 1 95.31 174 CYS A N 1
ATOM 1328 C CA . CYS A 1 174 ? 0.078 36.531 5.93 1 95.31 174 CYS A CA 1
ATOM 1329 C C . CYS A 1 174 ? -1.165 36.969 5.156 1 95.31 174 CYS A C 1
ATOM 1331 O O . CYS A 1 174 ? -2.262 36.469 5.422 1 95.31 174 CYS A O 1
ATOM 1333 N N . PRO A 1 175 ? -0.969 37.781 4.141 1 93.94 175 PRO A N 1
ATOM 1334 C CA . PRO A 1 175 ? -2.115 38.312 3.398 1 93.94 175 PRO A CA 1
ATOM 1335 C C . PRO A 1 175 ? -2.85 37.25 2.598 1 93.94 175 PRO A C 1
ATOM 1337 O O . PRO A 1 175 ? -2.301 36.188 2.352 1 93.94 175 PRO A O 1
ATOM 1340 N N . ALA A 1 176 ? -4.078 37.594 2.305 1 92.12 176 ALA A N 1
ATOM 1341 C CA . ALA A 1 176 ? -4.855 36.688 1.448 1 92.12 176 ALA A CA 1
ATOM 1342 C C . ALA A 1 176 ? -4.219 36.562 0.067 1 92.12 176 ALA A C 1
ATOM 1344 O O . ALA A 1 176 ? -3.711 37.531 -0.483 1 92.12 176 ALA A O 1
ATOM 1345 N N . ALA A 1 177 ? -4.277 35.312 -0.333 1 85.56 177 ALA A N 1
ATOM 1346 C CA . ALA A 1 177 ? -3.797 35.094 -1.697 1 85.56 177 ALA A CA 1
ATOM 1347 C C . ALA A 1 177 ? -4.609 35.906 -2.693 1 85.56 177 ALA A C 1
ATOM 1349 O O . ALA A 1 177 ? -5.816 36.094 -2.518 1 85.56 177 ALA A O 1
ATOM 1350 N N . PRO A 1 178 ? -3.775 36.5 -3.635 1 77.81 178 PRO A N 1
ATOM 1351 C CA . PRO A 1 178 ? -4.531 37.25 -4.637 1 77.81 178 PRO A CA 1
ATOM 1352 C C . PRO A 1 178 ? -5.613 36.406 -5.316 1 77.81 178 PRO A C 1
ATOM 1354 O O . PRO A 1 178 ? -5.441 35.188 -5.496 1 77.81 178 PRO A O 1
ATOM 1357 N N . ALA A 1 179 ? -6.82 36.875 -5.363 1 68.69 179 ALA A N 1
ATOM 1358 C CA . ALA A 1 179 ? -7.898 36.188 -6.07 1 68.69 179 ALA A CA 1
ATOM 1359 C C . ALA A 1 179 ? -7.457 35.781 -7.469 1 68.69 179 ALA A C 1
ATOM 1361 O O . ALA A 1 179 ? -6.844 36.562 -8.195 1 68.69 179 ALA A O 1
ATOM 1362 N N . VAL A 1 180 ? -7.207 34.562 -7.559 1 54.62 180 VAL A N 1
ATOM 1363 C CA . VAL A 1 180 ? -6.969 34.188 -8.953 1 54.62 180 VAL A CA 1
ATOM 1364 C C . VAL A 1 180 ? -8.289 34.219 -9.727 1 54.62 180 VAL A C 1
ATOM 1366 O O . VAL A 1 180 ? -9.328 33.812 -9.203 1 54.62 180 VAL A O 1
ATOM 1369 N N . MET B 1 1 ? 59.562 28.594 11.859 1 34.56 1 MET B N 1
ATOM 1370 C CA . MET B 1 1 ? 58.656 28.047 10.859 1 34.56 1 MET B CA 1
ATOM 1371 C C . MET B 1 1 ? 57.812 26.922 11.445 1 34.56 1 MET B C 1
ATOM 1373 O O . MET B 1 1 ? 58.344 25.828 11.703 1 34.56 1 MET B O 1
ATOM 1377 N N . MET B 1 2 ? 56.812 27.266 12.312 1 45.31 2 MET B N 1
ATOM 1378 C CA . MET B 1 2 ? 55.906 26.359 13.023 1 45.31 2 MET B CA 1
ATOM 1379 C C . MET B 1 2 ? 55.031 25.609 12.047 1 45.31 2 MET B C 1
ATOM 1381 O O . MET B 1 2 ? 54.312 26.219 11.242 1 45.31 2 MET B O 1
ATOM 1385 N N . LYS B 1 3 ? 55.375 24.328 11.594 1 40.31 3 LYS B N 1
ATOM 1386 C CA . LYS B 1 3 ? 54.594 23.406 10.758 1 40.31 3 LYS B CA 1
ATOM 1387 C C . LYS B 1 3 ? 53.25 23.078 11.383 1 40.31 3 LYS B C 1
ATOM 1389 O O . LYS B 1 3 ? 53.188 22.609 12.523 1 40.31 3 LYS B O 1
ATOM 1394 N N . TYR B 1 4 ? 52.156 23.891 11.023 1 40.47 4 TYR B N 1
ATOM 1395 C CA . TYR B 1 4 ? 50.781 23.562 11.336 1 40.47 4 TYR B CA 1
ATOM 1396 C C . TYR B 1 4 ? 50.406 22.188 10.789 1 40.47 4 TYR B C 1
ATOM 1398 O O . TYR B 1 4 ? 50.5 21.938 9.586 1 40.47 4 TYR B O 1
ATOM 1406 N N . LEU B 1 5 ? 50.594 21.125 11.578 1 42.81 5 LEU B N 1
ATOM 1407 C CA . LEU B 1 5 ? 50.031 19.812 11.258 1 42.81 5 LEU B CA 1
ATOM 1408 C C . LEU B 1 5 ? 48.531 19.859 11.172 1 42.81 5 LEU B C 1
ATOM 1410 O O . LEU B 1 5 ? 47.844 20.109 12.172 1 42.81 5 LEU B O 1
ATOM 1414 N N . LEU B 1 6 ? 48 20.234 10.008 1 39.28 6 LEU B N 1
ATOM 1415 C CA . LEU B 1 6 ? 46.562 20.109 9.805 1 39.28 6 LEU B CA 1
ATOM 1416 C C . LEU B 1 6 ? 46.125 18.656 9.984 1 39.28 6 LEU B C 1
ATOM 1418 O O . LEU B 1 6 ? 46.688 17.75 9.359 1 39.28 6 LEU B O 1
ATOM 1422 N N . PRO B 1 7 ? 45.469 18.344 11.133 1 44.16 7 PRO B N 1
ATOM 1423 C CA . PRO B 1 7 ? 44.906 17 11.188 1 44.16 7 PRO B CA 1
ATOM 1424 C C . PRO B 1 7 ? 43.969 16.688 10.016 1 44.16 7 PRO B C 1
ATOM 1426 O O . PRO B 1 7 ? 43.094 17.469 9.703 1 44.16 7 PRO B O 1
ATOM 1429 N N . LEU B 1 8 ? 44.469 15.883 9.055 1 44.03 8 LEU B N 1
ATOM 1430 C CA . LEU B 1 8 ? 43.594 15.305 8.031 1 44.03 8 LEU B CA 1
ATOM 1431 C C . LEU B 1 8 ? 42.406 14.586 8.672 1 44.03 8 LEU B C 1
ATOM 1433 O O . LEU B 1 8 ? 42.594 13.578 9.359 1 44.03 8 LEU B O 1
ATOM 1437 N N . LEU B 1 9 ? 41.312 15.258 8.961 1 40.62 9 LEU B N 1
ATOM 1438 C CA . LEU B 1 9 ? 40.062 14.586 9.266 1 40.62 9 LEU B CA 1
ATOM 1439 C C . LEU B 1 9 ? 39.719 13.562 8.188 1 40.62 9 LEU B C 1
ATOM 1441 O O . LEU B 1 9 ? 39.438 13.93 7.043 1 40.62 9 LEU B O 1
ATOM 1445 N N . SER B 1 10 ? 40.125 12.328 8.391 1 39.28 10 SER B N 1
ATOM 1446 C CA . SER B 1 10 ? 39.656 11.227 7.562 1 39.28 10 SER B CA 1
ATOM 1447 C C . SER B 1 10 ? 38.125 11.156 7.562 1 39.28 10 SER B C 1
ATOM 1449 O O . SER B 1 10 ? 37.531 10.922 8.602 1 39.28 10 SER B O 1
ATOM 1451 N N . LEU B 1 11 ? 37.469 11.766 6.699 1 42.75 11 LEU B N 1
ATOM 1452 C CA . LEU B 1 11 ? 36.094 11.398 6.371 1 42.75 11 LEU B CA 1
ATOM 1453 C C . LEU B 1 11 ? 35.938 9.891 6.18 1 42.75 11 LEU B C 1
ATOM 1455 O O . LEU B 1 11 ? 36.438 9.336 5.191 1 42.75 11 LEU B O 1
ATOM 1459 N N . LEU B 1 12 ? 35.875 9.141 7.227 1 42.38 12 LEU B N 1
ATOM 1460 C CA . LEU B 1 12 ? 35.438 7.766 7.023 1 42.38 12 LEU B CA 1
ATOM 1461 C C . LEU B 1 12 ? 34.125 7.727 6.262 1 42.38 12 LEU B C 1
ATOM 1463 O O . LEU B 1 12 ? 33.125 8.305 6.703 1 42.38 12 LEU B O 1
ATOM 1467 N N . PRO B 1 13 ? 34.094 7.402 4.98 1 43.62 13 PRO B N 1
ATOM 1468 C CA . PRO B 1 13 ? 32.781 7.168 4.375 1 43.62 13 PRO B CA 1
ATOM 1469 C C . PRO B 1 13 ? 31.875 6.262 5.223 1 43.62 13 PRO B C 1
ATOM 1471 O O . PRO B 1 13 ? 32.344 5.234 5.727 1 43.62 13 PRO B O 1
ATOM 1474 N N . ALA B 1 14 ? 30.938 6.691 5.883 1 42.34 14 ALA B N 1
ATOM 1475 C CA . ALA B 1 14 ? 29.875 5.781 6.297 1 42.34 14 ALA B CA 1
ATOM 1476 C C . ALA B 1 14 ? 29.625 4.707 5.238 1 42.34 14 ALA B C 1
ATOM 1478 O O . ALA B 1 14 ? 29.219 5.012 4.117 1 42.34 14 ALA B O 1
ATOM 1479 N N . LEU B 1 15 ? 30.359 3.65 5.125 1 39.22 15 LEU B N 1
ATOM 1480 C CA . LEU B 1 15 ? 29.984 2.473 4.348 1 39.22 15 LEU B CA 1
ATOM 1481 C C . LEU B 1 15 ? 28.5 2.17 4.48 1 39.22 15 LEU B C 1
ATOM 1483 O O . LEU B 1 15 ? 28.062 1.611 5.488 1 39.22 15 LEU B O 1
ATOM 1487 N N . ALA B 1 16 ? 27.641 2.963 4.031 1 48.41 16 ALA B N 1
ATOM 1488 C CA . ALA B 1 16 ? 26.297 2.434 3.811 1 48.41 16 ALA B CA 1
ATOM 1489 C C . ALA B 1 16 ? 26.344 0.981 3.344 1 48.41 16 ALA B C 1
ATOM 1491 O O . ALA B 1 16 ? 26.922 0.679 2.301 1 48.41 16 ALA B O 1
ATOM 1492 N N . MET B 1 17 ? 26.625 0.048 4.18 1 51.88 17 MET B N 1
ATOM 1493 C CA . MET B 1 17 ? 26.625 -1.359 3.793 1 51.88 17 MET B CA 1
ATOM 1494 C C . MET B 1 17 ? 25.562 -1.623 2.729 1 51.88 17 MET B C 1
ATOM 1496 O O . MET B 1 17 ? 24.359 -1.494 2.99 1 51.88 17 MET B O 1
ATOM 1500 N N . SER B 1 18 ? 25.875 -1.366 1.402 1 69.62 18 SER B N 1
ATOM 1501 C CA . SER B 1 18 ? 25.109 -1.631 0.193 1 69.62 18 SER B CA 1
ATOM 1502 C C . SER B 1 18 ? 24.547 -3.051 0.191 1 69.62 18 SER B C 1
ATOM 1504 O O . SER B 1 18 ? 25.297 -4.016 0.382 1 69.62 18 SER B O 1
ATOM 1506 N N . VAL B 1 19 ? 23.328 -3.316 0.598 1 84 19 VAL B N 1
ATOM 1507 C CA . VAL B 1 19 ? 22.672 -4.617 0.524 1 84 19 VAL B CA 1
ATOM 1508 C C . VAL B 1 19 ? 22.797 -5.176 -0.891 1 84 19 VAL B C 1
ATOM 1510 O O . VAL B 1 19 ? 22.484 -4.488 -1.866 1 84 19 VAL B O 1
ATOM 1513 N N . ASP B 1 20 ? 23.5 -6.352 -1.027 1 94.25 20 ASP B N 1
ATOM 1514 C CA . ASP B 1 20 ? 23.531 -7.055 -2.305 1 94.25 20 ASP B CA 1
ATOM 1515 C C . ASP B 1 20 ? 22.125 -7.461 -2.746 1 94.25 20 ASP B C 1
ATOM 1517 O O . ASP B 1 20 ? 21.516 -8.344 -2.146 1 94.25 20 ASP B O 1
ATOM 1521 N N . PRO B 1 21 ? 21.672 -6.898 -3.812 1 95.88 21 PRO B N 1
ATOM 1522 C CA . PRO B 1 21 ? 20.281 -7.172 -4.219 1 95.88 21 PRO B CA 1
ATOM 1523 C C . PRO B 1 21 ? 20.031 -8.648 -4.523 1 95.88 21 PRO B C 1
ATOM 1525 O O . PRO B 1 21 ? 18.922 -9.133 -4.352 1 95.88 21 PRO B O 1
ATOM 1528 N N . THR B 1 22 ? 21.016 -9.391 -4.977 1 96 22 THR B N 1
ATOM 1529 C CA . THR B 1 22 ? 20.844 -10.781 -5.395 1 96 22 THR B CA 1
ATOM 1530 C C . THR B 1 22 ? 20.578 -11.68 -4.188 1 96 22 THR B C 1
ATOM 1532 O O . THR B 1 22 ? 20.188 -12.836 -4.344 1 96 22 THR B O 1
ATOM 1535 N N . THR B 1 23 ? 20.766 -11.18 -2.977 1 96 23 THR B N 1
ATOM 1536 C CA . THR B 1 23 ? 20.469 -11.938 -1.766 1 96 23 THR B CA 1
ATOM 1537 C C . THR B 1 23 ? 19.031 -11.68 -1.301 1 96 23 THR B C 1
ATOM 1539 O O . THR B 1 23 ? 18.562 -12.328 -0.365 1 96 23 THR B O 1
ATOM 1542 N N . VAL B 1 24 ? 18.344 -10.742 -1.926 1 97.19 24 VAL B N 1
ATOM 1543 C CA . VAL B 1 24 ? 16.938 -10.445 -1.645 1 97.19 24 VAL B CA 1
ATOM 1544 C C . VAL B 1 24 ? 16.047 -11.344 -2.492 1 97.19 24 VAL B C 1
ATOM 1546 O O . VAL B 1 24 ? 15.75 -11.031 -3.648 1 97.19 24 VAL B O 1
ATOM 1549 N N . CYS B 1 25 ? 15.664 -12.438 -1.835 1 97.62 25 CYS B N 1
ATOM 1550 C CA . CYS B 1 25 ? 14.898 -13.453 -2.557 1 97.62 25 CYS B CA 1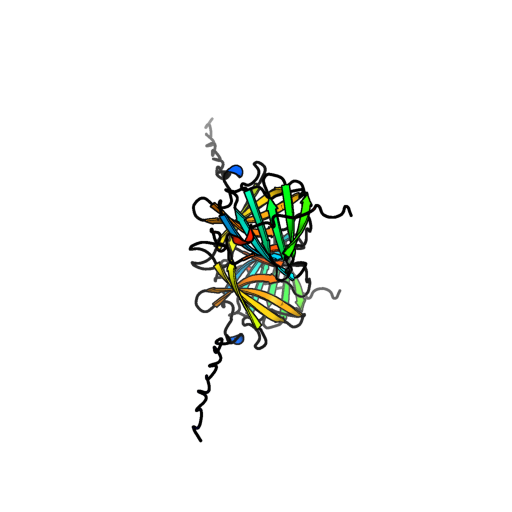
ATOM 1551 C C . CYS B 1 25 ? 13.555 -13.703 -1.885 1 97.62 25 CYS B C 1
ATOM 1553 O O . CYS B 1 25 ? 13.461 -13.703 -0.656 1 97.62 25 CYS B O 1
ATOM 1555 N N . PHE B 1 26 ? 12.57 -13.961 -2.744 1 97.19 26 PHE B N 1
ATOM 1556 C CA . PHE B 1 26 ? 11.273 -14.383 -2.23 1 97.19 26 PHE B CA 1
ATOM 1557 C C . PHE B 1 26 ? 11.344 -15.812 -1.707 1 97.19 26 PHE B C 1
ATOM 1559 O O . PHE B 1 26 ? 12.211 -16.594 -2.113 1 97.19 26 PHE B O 1
ATOM 1566 N N . ALA B 1 27 ? 10.445 -16.125 -0.8 1 95.69 27 ALA B N 1
ATOM 1567 C CA . ALA B 1 27 ? 10.367 -17.484 -0.264 1 95.69 27 ALA B CA 1
ATOM 1568 C C . ALA B 1 27 ? 10.148 -18.5 -1.379 1 95.69 27 ALA B C 1
ATOM 1570 O O . ALA B 1 27 ? 9.484 -18.203 -2.375 1 95.69 27 ALA B O 1
ATOM 1571 N N . PRO B 1 28 ? 10.617 -19.719 -1.186 1 96.44 28 PRO B N 1
ATOM 1572 C CA . PRO B 1 28 ? 10.438 -20.75 -2.219 1 96.44 28 PRO B CA 1
ATOM 1573 C C . PRO B 1 28 ? 8.969 -21.031 -2.521 1 96.44 28 PRO B C 1
ATOM 1575 O O . PRO B 1 28 ? 8.641 -21.469 -3.629 1 96.44 28 PRO B O 1
ATOM 1578 N N . LYS B 1 29 ? 8.18 -20.875 -1.522 1 97.19 29 LYS B N 1
ATOM 1579 C CA . LYS B 1 29 ? 6.73 -20.953 -1.667 1 97.19 29 LYS B CA 1
ATOM 1580 C C . LYS B 1 29 ? 6.055 -19.734 -1.047 1 97.19 29 LYS B C 1
ATOM 1582 O O . LYS B 1 29 ? 6.391 -19.328 0.069 1 97.19 29 LYS B O 1
ATOM 1587 N N . ILE B 1 30 ? 5.145 -19.25 -1.826 1 97.62 30 ILE B N 1
ATOM 1588 C CA . ILE B 1 30 ? 4.453 -18.062 -1.337 1 97.62 30 ILE B CA 1
ATOM 1589 C C . ILE B 1 30 ? 3.064 -17.984 -1.964 1 97.62 30 ILE B C 1
ATOM 1591 O O . ILE B 1 30 ? 2.881 -18.328 -3.133 1 97.62 30 ILE B O 1
ATOM 1595 N N . GLU B 1 31 ? 2.049 -17.547 -1.243 1 98.31 31 GLU B N 1
ATOM 1596 C CA . GLU B 1 31 ? 0.738 -17.219 -1.797 1 98.31 31 GLU B CA 1
ATOM 1597 C C . GLU B 1 31 ? 0.212 -15.898 -1.229 1 98.31 31 GLU B C 1
ATOM 1599 O O . GLU B 1 31 ? 0.572 -15.508 -0.117 1 98.31 31 GLU B O 1
ATOM 1604 N N . PHE B 1 32 ? -0.572 -15.234 -1.962 1 98.19 32 PHE B N 1
ATOM 1605 C CA . PHE B 1 32 ? -1.126 -1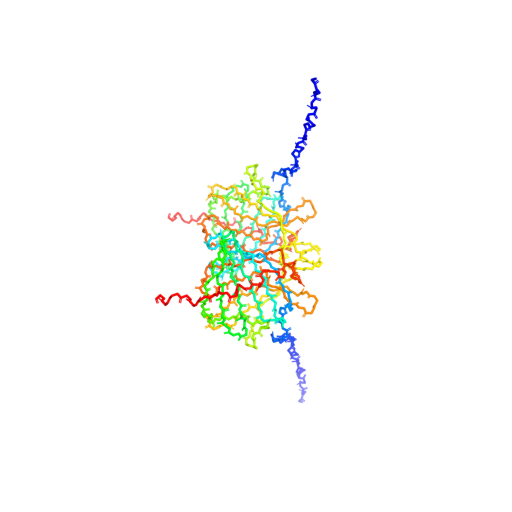3.938 -1.578 1 98.19 32 PHE B CA 1
ATOM 1606 C C . PHE B 1 32 ? -2.316 -13.578 -2.459 1 98.19 32 PHE B C 1
ATOM 1608 O O . PHE B 1 32 ? -2.574 -14.242 -3.465 1 98.19 32 PHE B O 1
ATOM 1615 N N . ASN B 1 33 ? -3.053 -12.586 -2.012 1 97.44 33 ASN B N 1
ATOM 1616 C CA . ASN B 1 33 ? -4.016 -11.883 -2.852 1 97.44 33 ASN B CA 1
ATOM 1617 C C . ASN B 1 33 ? -3.424 -10.609 -3.443 1 97.44 33 ASN B C 1
ATOM 1619 O O . ASN B 1 33 ? -2.812 -9.812 -2.727 1 97.44 33 ASN B O 1
ATOM 1623 N N . LEU B 1 34 ? -3.598 -10.492 -4.711 1 95.62 34 LEU B N 1
ATOM 1624 C CA . LEU B 1 34 ? -3.16 -9.305 -5.438 1 95.62 34 LEU B CA 1
ATOM 1625 C C . LEU B 1 34 ? -4.336 -8.375 -5.719 1 95.62 34 LEU B C 1
ATOM 1627 O O . LEU B 1 34 ? -5.355 -8.805 -6.258 1 95.62 34 LEU B O 1
ATOM 1631 N N . TYR B 1 35 ? -4.121 -7.098 -5.316 1 92.31 35 TYR B N 1
ATOM 1632 C CA . TYR B 1 35 ? -5.098 -6.078 -5.68 1 92.31 35 TYR B CA 1
ATOM 1633 C C . TYR B 1 35 ? -4.52 -5.109 -6.707 1 92.31 35 TYR B C 1
ATOM 1635 O O . TYR B 1 35 ? -3.535 -4.418 -6.43 1 92.31 35 TYR B O 1
ATOM 1643 N N . TRP B 1 36 ? -5.188 -5.059 -7.875 1 90 36 TRP B N 1
ATOM 1644 C CA . TRP B 1 36 ? -4.84 -4.082 -8.898 1 90 36 TRP B CA 1
ATOM 1645 C C . TRP B 1 36 ? -5.684 -2.818 -8.758 1 90 36 TRP B C 1
ATOM 1647 O O . TRP B 1 36 ? -6.863 -2.811 -9.117 1 90 36 TRP B O 1
ATOM 1657 N N . SER B 1 37 ? -4.984 -1.785 -8.391 1 85.06 37 SER B N 1
ATOM 1658 C CA . SER B 1 37 ? -5.719 -0.584 -8.008 1 85.06 37 SER B CA 1
ATOM 1659 C C . SER B 1 37 ? -6.41 0.047 -9.211 1 85.06 37 SER B C 1
ATOM 1661 O O . SER B 1 37 ? -7.527 0.554 -9.094 1 85.06 37 SER B O 1
ATOM 1663 N N . LYS B 1 38 ? -5.832 0.035 -10.367 1 84.19 38 LYS B N 1
ATOM 1664 C CA . LYS B 1 38 ? -6.367 0.684 -11.555 1 84.19 38 LYS B CA 1
ATOM 1665 C C . LYS B 1 38 ? -7.66 0.013 -12.016 1 84.19 38 LYS B C 1
ATOM 1667 O O . LYS B 1 38 ? -8.602 0.688 -12.445 1 84.19 38 LYS B O 1
ATOM 1672 N N . TYR B 1 39 ? -7.711 -1.275 -11.82 1 83.31 39 TYR B N 1
ATOM 1673 C CA . TYR B 1 39 ? -8.836 -2.033 -12.352 1 83.31 39 TYR B CA 1
ATOM 1674 C C . TYR B 1 39 ? -9.797 -2.439 -11.242 1 83.31 39 TYR B C 1
ATOM 1676 O O . TYR B 1 39 ? -10.891 -2.949 -11.516 1 83.31 39 TYR B O 1
ATOM 1684 N N . ASP B 1 40 ? -9.352 -2.199 -10.055 1 85.19 40 ASP B N 1
ATOM 1685 C CA . ASP B 1 40 ? -10.148 -2.568 -8.883 1 85.19 40 ASP B CA 1
ATOM 1686 C C . ASP B 1 40 ? -10.477 -4.059 -8.891 1 85.19 40 ASP B C 1
ATOM 1688 O O . ASP B 1 40 ? -11.641 -4.441 -8.734 1 85.19 40 ASP B O 1
ATOM 1692 N N . ILE B 1 41 ? -9.453 -4.859 -9.109 1 87.62 41 ILE B N 1
ATOM 1693 C CA . ILE B 1 41 ? -9.602 -6.309 -9.18 1 87.62 41 ILE B CA 1
ATOM 1694 C C . ILE B 1 41 ? -8.617 -6.98 -8.227 1 87.62 41 ILE B C 1
ATOM 1696 O O . ILE B 1 41 ? -7.5 -6.5 -8.031 1 87.62 41 ILE B O 1
ATOM 1700 N N . SER B 1 42 ? -9.188 -8.047 -7.652 1 91.94 42 SER B N 1
ATOM 1701 C CA . SER B 1 42 ? -8.352 -8.875 -6.797 1 91.94 42 SER B CA 1
ATOM 1702 C C . SER B 1 42 ? -8.211 -10.289 -7.359 1 91.94 42 SER B C 1
ATOM 1704 O O . SER B 1 42 ? -9.156 -10.812 -7.961 1 91.94 42 SER B O 1
ATOM 1706 N N . THR B 1 43 ? -7.02 -10.797 -7.238 1 95.56 43 THR B N 1
ATOM 1707 C CA . THR B 1 43 ? -6.738 -12.148 -7.711 1 95.56 43 THR B CA 1
ATOM 1708 C C . THR B 1 43 ? -5.84 -12.891 -6.723 1 95.56 43 THR B C 1
ATOM 1710 O O . THR B 1 43 ? -4.953 -12.289 -6.113 1 95.56 43 THR B O 1
ATOM 1713 N N . PHE B 1 44 ? -6.188 -14.172 -6.594 1 97.56 44 PHE B N 1
ATOM 1714 C CA . PHE B 1 44 ? -5.32 -15.031 -5.801 1 97.56 44 PHE B CA 1
ATOM 1715 C C . PHE B 1 44 ? -4.109 -15.477 -6.613 1 97.56 44 PHE B C 1
ATOM 1717 O O . PHE B 1 44 ? -4.238 -15.828 -7.785 1 97.56 44 PHE B O 1
ATOM 1724 N N . VAL B 1 45 ? -2.926 -15.477 -5.965 1 97.56 45 VAL B N 1
ATOM 1725 C CA . VAL B 1 45 ? -1.7 -15.93 -6.613 1 97.56 45 VAL B CA 1
ATOM 1726 C C . VAL B 1 45 ? -0.921 -16.844 -5.672 1 97.56 45 VAL B C 1
ATOM 1728 O O . VAL B 1 45 ? -0.814 -16.562 -4.477 1 97.56 45 VAL B O 1
ATOM 1731 N N . ALA B 1 46 ? -0.439 -17.906 -6.199 1 98 46 ALA B N 1
ATOM 1732 C CA . ALA B 1 46 ? 0.528 -18.766 -5.52 1 98 46 ALA B CA 1
ATOM 1733 C C . ALA B 1 46 ? 1.737 -19.047 -6.41 1 98 46 ALA B C 1
ATOM 1735 O O . ALA B 1 46 ? 1.592 -19.281 -7.609 1 98 46 ALA B O 1
ATOM 1736 N N . VAL B 1 47 ? 2.896 -18.969 -5.812 1 97.31 47 VAL B N 1
ATOM 1737 C CA . VAL B 1 47 ? 4.133 -19.219 -6.539 1 97.31 47 VAL B CA 1
ATOM 1738 C C . VAL B 1 47 ? 4.938 -20.297 -5.812 1 97.31 47 VAL B C 1
ATOM 1740 O O . VAL B 1 47 ? 5.184 -20.203 -4.609 1 97.31 47 VAL B O 1
ATOM 1743 N N . ASP B 1 48 ? 5.277 -21.297 -6.504 1 97.38 48 ASP B N 1
ATOM 1744 C CA . ASP B 1 48 ? 6.145 -22.375 -6.074 1 97.38 48 ASP B CA 1
ATOM 1745 C C . ASP B 1 48 ? 7.469 -22.359 -6.832 1 97.38 48 ASP B C 1
ATOM 1747 O O . ASP B 1 48 ? 7.641 -23.094 -7.809 1 97.38 48 ASP B O 1
ATOM 1751 N N . TYR B 1 49 ? 8.391 -21.562 -6.344 1 95.19 49 TYR B N 1
ATOM 1752 C CA . TYR B 1 49 ? 9.672 -21.391 -7.02 1 95.19 49 TYR B CA 1
ATOM 1753 C C . TYR B 1 49 ? 10.469 -22.688 -7.016 1 95.19 49 TYR B C 1
ATOM 1755 O O . TYR B 1 49 ? 11.203 -22.969 -7.969 1 95.19 49 TYR B O 1
ATOM 1763 N N . ALA B 1 50 ? 10.328 -23.438 -5.953 1 93.44 50 ALA B N 1
ATOM 1764 C CA . ALA B 1 50 ? 11.047 -24.703 -5.855 1 93.44 50 ALA B CA 1
ATOM 1765 C C . ALA B 1 50 ? 10.688 -25.625 -7.008 1 93.44 50 ALA B C 1
ATOM 1767 O O . ALA B 1 50 ? 11.523 -26.406 -7.484 1 93.44 50 ALA B O 1
ATOM 1768 N N . ASN B 1 51 ? 9.461 -25.562 -7.449 1 95.62 51 ASN B N 1
ATOM 1769 C CA . ASN B 1 51 ? 9 -26.406 -8.539 1 95.62 51 ASN B CA 1
ATOM 1770 C C . ASN B 1 51 ? 8.742 -25.594 -9.812 1 95.62 51 ASN B C 1
ATOM 1772 O O . ASN B 1 51 ? 8.078 -26.078 -10.734 1 95.62 51 ASN B O 1
ATOM 1776 N N . SER B 1 52 ? 9.086 -24.422 -9.836 1 94.38 52 SER B N 1
ATOM 1777 C CA . SER B 1 52 ? 9.055 -23.531 -10.992 1 94.38 52 SER B CA 1
ATOM 1778 C C . SER B 1 52 ? 7.641 -23.406 -11.547 1 94.38 52 SER B C 1
ATOM 1780 O O . SER B 1 52 ? 7.43 -23.562 -12.758 1 94.38 52 SER B O 1
ATOM 1782 N N . ARG B 1 53 ? 6.711 -23.094 -10.703 1 96.56 53 ARG B N 1
ATOM 1783 C CA . ARG B 1 53 ? 5.324 -22.953 -11.141 1 96.56 53 ARG B CA 1
ATOM 1784 C C . ARG B 1 53 ? 4.609 -21.859 -10.352 1 96.56 53 ARG B C 1
ATOM 1786 O O . ARG B 1 53 ? 4.984 -21.562 -9.219 1 96.56 53 ARG B O 1
ATOM 1793 N N . ALA B 1 54 ? 3.635 -21.328 -10.961 1 97.12 54 ALA B N 1
ATOM 1794 C CA . ALA B 1 54 ? 2.766 -20.328 -10.344 1 97.12 54 ALA B CA 1
ATOM 1795 C C . ALA B 1 54 ? 1.317 -20.516 -10.789 1 97.12 54 ALA B C 1
ATOM 1797 O O . ALA B 1 54 ? 1.048 -21.203 -11.781 1 97.12 54 ALA B O 1
ATOM 1798 N N . VAL B 1 55 ? 0.423 -19.969 -10.023 1 97.44 55 VAL B N 1
ATOM 1799 C CA . VAL B 1 55 ? -0.986 -20.016 -10.398 1 97.44 55 VAL B CA 1
ATOM 1800 C C . VAL B 1 55 ? -1.672 -18.703 -10.008 1 97.44 55 VAL B C 1
ATOM 1802 O O . VAL B 1 55 ? -1.379 -18.141 -8.953 1 97.44 55 VAL B O 1
ATOM 1805 N N . MET B 1 56 ? -2.426 -18.203 -10.852 1 96.81 56 MET B N 1
ATOM 1806 C CA . MET B 1 56 ? -3.363 -17.109 -10.594 1 96.81 56 MET B CA 1
ATOM 1807 C C . MET B 1 56 ? -4.805 -17.594 -10.703 1 96.81 56 MET B C 1
ATOM 1809 O O . MET B 1 56 ? -5.176 -18.25 -11.68 1 96.81 56 MET B O 1
ATOM 1813 N N . LYS B 1 57 ? -5.547 -17.281 -9.711 1 96.62 57 LYS B N 1
ATOM 1814 C CA . LYS B 1 57 ? -6.926 -17.766 -9.695 1 96.62 57 LYS B CA 1
ATOM 1815 C C . LYS B 1 57 ? -7.902 -16.641 -9.375 1 96.62 57 LYS B C 1
ATOM 1817 O O . LYS B 1 57 ? -7.688 -15.875 -8.43 1 96.62 57 LYS B O 1
ATOM 1822 N N . ASN B 1 58 ? -8.914 -16.578 -10.195 1 92.38 58 ASN B N 1
ATOM 1823 C CA . ASN B 1 58 ? -10.07 -15.734 -9.891 1 92.38 58 ASN B CA 1
ATOM 1824 C C . ASN B 1 58 ? -11.359 -16.547 -9.852 1 92.38 58 ASN B C 1
ATOM 1826 O O . ASN B 1 58 ? -11.32 -17.766 -9.711 1 92.38 58 ASN B O 1
ATOM 1830 N N . SER B 1 59 ? -12.5 -15.883 -9.844 1 88 59 SER B N 1
ATOM 1831 C CA . SER B 1 59 ? -13.773 -16.578 -9.648 1 88 59 SER B CA 1
ATOM 1832 C C . SER B 1 59 ? -14.148 -17.406 -10.875 1 88 59 SER B C 1
ATOM 1834 O O . SER B 1 59 ? -14.938 -18.344 -10.773 1 88 59 SER B O 1
ATOM 1836 N N . THR B 1 60 ? -13.531 -17.188 -11.984 1 90.81 60 THR B N 1
ATOM 1837 C CA . THR B 1 60 ? -14.031 -17.812 -13.211 1 90.81 60 THR B CA 1
ATOM 1838 C C . THR B 1 60 ? -12.977 -18.734 -13.82 1 90.81 60 THR B C 1
ATOM 1840 O O . THR B 1 60 ? -13.289 -19.562 -14.664 1 90.81 60 THR B O 1
ATOM 1843 N N . SER B 1 61 ? -11.781 -18.484 -13.461 1 94.5 61 SER B N 1
ATOM 1844 C CA . SER B 1 61 ? -10.734 -19.266 -14.117 1 94.5 61 SER B CA 1
ATOM 1845 C C . SER B 1 61 ? -9.461 -19.297 -13.273 1 94.5 61 SER B C 1
ATOM 1847 O O . SER B 1 61 ? -9.344 -18.562 -12.297 1 94.5 61 SER B O 1
ATOM 1849 N N . ARG B 1 62 ? -8.656 -20.25 -13.609 1 96.44 62 ARG B N 1
ATOM 1850 C CA . ARG B 1 62 ? -7.293 -20.234 -13.078 1 96.44 62 ARG B CA 1
ATOM 1851 C C . ARG B 1 62 ? -6.273 -20.391 -14.203 1 96.44 62 ARG B C 1
ATOM 1853 O O . ARG B 1 62 ? -6.539 -21.062 -15.203 1 96.44 62 ARG B O 1
ATOM 1860 N N . ASN B 1 63 ? -5.184 -19.75 -14 1 96.88 63 ASN B N 1
ATOM 1861 C CA . ASN B 1 63 ? -4.055 -19.781 -14.922 1 96.88 63 ASN B CA 1
ATOM 1862 C C . ASN B 1 63 ? -2.801 -20.344 -14.25 1 96.88 63 ASN B C 1
ATOM 1864 O O . ASN B 1 63 ? -2.299 -19.766 -13.289 1 96.88 63 ASN B O 1
ATOM 1868 N N . VAL B 1 64 ? -2.406 -21.469 -14.789 1 97.5 64 VAL B N 1
ATOM 1869 C CA . VAL B 1 64 ? -1.182 -22.078 -14.273 1 97.5 64 VAL B CA 1
ATOM 1870 C C . VAL B 1 64 ? -0.008 -21.719 -15.188 1 97.5 64 VAL B C 1
ATOM 1872 O O . VAL B 1 64 ? -0.112 -21.812 -16.406 1 97.5 64 VAL B O 1
ATOM 1875 N N . ILE B 1 65 ? 1.106 -21.375 -14.547 1 96.75 65 ILE B N 1
ATOM 1876 C CA . ILE B 1 65 ? 2.277 -20.969 -15.305 1 96.75 65 ILE B CA 1
ATOM 1877 C C . ILE B 1 65 ? 3.453 -21.891 -14.992 1 96.75 65 ILE B C 1
ATOM 1879 O O . ILE B 1 65 ? 3.826 -22.047 -13.828 1 96.75 65 ILE B O 1
ATOM 1883 N N . ASP B 1 66 ? 3.986 -22.422 -16 1 95.56 66 ASP B N 1
ATOM 1884 C CA . ASP B 1 66 ? 5.266 -23.125 -15.961 1 95.56 66 ASP B CA 1
ATOM 1885 C C . ASP B 1 66 ? 6.43 -22.156 -16.141 1 95.56 66 ASP B C 1
ATOM 1887 O O . ASP B 1 66 ? 6.703 -21.688 -17.25 1 95.56 66 ASP B O 1
ATOM 1891 N N . LEU B 1 67 ? 7.09 -21.922 -15.031 1 92.88 67 LEU B N 1
ATOM 1892 C CA . LEU B 1 67 ? 8.117 -20.875 -15.031 1 92.88 67 LEU B CA 1
ATOM 1893 C C . LEU B 1 67 ? 9.383 -21.359 -15.727 1 92.88 67 LEU B C 1
ATOM 1895 O O . LEU B 1 67 ? 10.18 -20.547 -16.203 1 92.88 67 LEU B O 1
ATOM 1899 N N . LYS B 1 68 ? 9.555 -22.609 -15.75 1 91.12 68 LYS B N 1
ATOM 1900 C CA . LYS B 1 68 ? 10.727 -23.188 -16.391 1 91.12 68 LYS B CA 1
ATOM 1901 C C . LYS B 1 68 ? 10.602 -23.156 -17.906 1 91.12 68 LYS B C 1
ATOM 1903 O O . LYS B 1 68 ? 11.508 -22.703 -18.609 1 91.12 68 LYS B O 1
ATOM 1908 N N . ASN B 1 69 ? 9.469 -23.531 -18.391 1 91.62 69 ASN B N 1
ATOM 1909 C CA . ASN B 1 69 ? 9.281 -23.656 -19.828 1 91.62 69 ASN B CA 1
ATOM 1910 C C . ASN B 1 69 ? 8.555 -22.438 -20.406 1 91.62 69 ASN B C 1
ATOM 1912 O O . ASN B 1 69 ? 8.297 -22.375 -21.609 1 91.62 69 ASN B O 1
ATOM 1916 N N . LEU B 1 70 ? 8.148 -21.531 -19.609 1 91.69 70 LEU B N 1
ATOM 1917 C CA . LEU B 1 70 ? 7.504 -20.281 -20 1 91.69 70 LEU B CA 1
ATOM 1918 C C . LEU B 1 70 ? 6.219 -20.547 -20.781 1 91.69 70 LEU B C 1
ATOM 1920 O O . LEU B 1 70 ? 6.027 -20.016 -21.875 1 91.69 70 LEU B O 1
ATOM 1924 N N . LYS B 1 71 ? 5.395 -21.312 -20.156 1 94 71 LYS B N 1
ATOM 1925 C CA . LYS B 1 71 ? 4.09 -21.672 -20.719 1 94 71 LYS B CA 1
ATOM 1926 C C . LYS B 1 71 ? 2.977 -21.422 -19.703 1 94 71 LYS B C 1
ATOM 1928 O O . LYS B 1 71 ? 3.139 -21.703 -18.516 1 94 71 LYS B O 1
ATOM 1933 N N . SER B 1 72 ? 1.902 -20.953 -20.203 1 96.25 72 SER B N 1
ATOM 1934 C CA . SER B 1 72 ? 0.722 -20.719 -19.375 1 96.25 72 SER B CA 1
ATOM 1935 C C . SER B 1 72 ? -0.43 -21.625 -19.797 1 96.25 72 SER B C 1
ATOM 1937 O O . SER B 1 72 ? -0.593 -21.922 -20.984 1 96.25 72 SER B O 1
ATOM 1939 N N . TYR B 1 73 ? -1.208 -22.078 -18.891 1 97.12 73 TYR B N 1
ATOM 1940 C CA . TYR B 1 73 ? -2.395 -22.906 -19.062 1 97.12 73 TYR B CA 1
ATOM 1941 C C . TYR B 1 73 ? -3.621 -22.25 -18.453 1 97.12 73 TYR B C 1
ATOM 1943 O O . TYR B 1 73 ? -3.721 -22.125 -17.234 1 97.12 73 TYR B O 1
ATOM 1951 N N . SER B 1 74 ? -4.465 -21.875 -19.344 1 97.19 74 SER B N 1
ATOM 1952 C CA . SER B 1 74 ? -5.715 -21.266 -18.891 1 97.19 74 SER B CA 1
ATOM 1953 C C . SER B 1 74 ? -6.82 -22.312 -18.766 1 97.19 74 SER B C 1
ATOM 1955 O O . SER B 1 74 ? -7.164 -22.969 -19.734 1 97.19 74 SER B O 1
ATOM 1957 N N . ILE B 1 75 ? -7.359 -22.438 -17.562 1 97.06 75 ILE B N 1
ATOM 1958 C CA . ILE B 1 75 ? -8.398 -23.422 -17.281 1 97.06 75 ILE B CA 1
ATOM 1959 C C . ILE B 1 75 ? -9.656 -22.719 -16.766 1 97.06 75 ILE B C 1
ATOM 1961 O O . ILE B 1 75 ? -9.609 -21.984 -15.781 1 97.06 75 ILE B O 1
ATOM 1965 N N . ASP B 1 76 ? -10.727 -22.922 -17.422 1 93.81 76 ASP B N 1
ATOM 1966 C CA . ASP B 1 76 ? -11.945 -22.219 -17.016 1 93.81 76 ASP B CA 1
ATOM 1967 C C . ASP B 1 76 ? -12.75 -23.062 -16.016 1 93.81 76 ASP B C 1
ATOM 1969 O O . ASP B 1 76 ? -12.312 -24.141 -15.609 1 93.81 76 ASP B O 1
ATOM 1973 N N . ALA B 1 77 ? -13.844 -22.516 -15.586 1 89.56 77 ALA B N 1
ATOM 1974 C CA . ALA B 1 77 ? -14.656 -23.141 -14.547 1 89.56 77 ALA B CA 1
ATOM 1975 C C . ALA B 1 77 ? -15.195 -24.5 -15.016 1 89.56 77 ALA B C 1
ATOM 1977 O O . ALA B 1 77 ? -15.484 -25.375 -14.195 1 89.56 77 ALA B O 1
ATOM 1978 N N . GLN B 1 78 ? -15.281 -24.703 -16.328 1 89.94 78 GLN B N 1
ATOM 1979 C CA . GLN B 1 78 ? -15.82 -25.938 -16.875 1 89.94 78 GLN B CA 1
ATOM 1980 C C . GLN B 1 78 ? -14.711 -26.969 -17.125 1 89.94 78 GLN B C 1
ATOM 1982 O O . GLN B 1 78 ? -14.984 -28.094 -17.516 1 89.94 78 GLN B O 1
ATOM 1987 N N . GLY B 1 79 ? -13.516 -26.562 -16.953 1 88.94 79 GLY B N 1
ATOM 1988 C CA . GLY B 1 79 ? -12.398 -27.484 -17.078 1 88.94 79 GLY B CA 1
ATOM 1989 C C . GLY B 1 79 ? -11.727 -27.406 -18.438 1 88.94 79 GLY B C 1
ATOM 1990 O O . GLY B 1 79 ? -10.766 -28.125 -18.703 1 88.94 79 GLY B O 1
ATOM 1991 N N . SER B 1 80 ? -12.25 -26.5 -19.281 1 92.62 80 SER B N 1
ATOM 1992 C CA . SER B 1 80 ? -11.586 -26.297 -20.562 1 92.62 80 SER B CA 1
ATOM 1993 C C . SER B 1 80 ? -10.219 -25.641 -20.375 1 92.62 80 SER B C 1
ATOM 1995 O O . SER B 1 80 ? -10.062 -24.75 -19.531 1 92.62 80 SER B O 1
ATOM 1997 N N . CYS B 1 81 ? -9.305 -26.109 -21.25 1 96.69 81 CYS B N 1
ATOM 1998 C CA . CYS B 1 81 ? -7.922 -25.672 -21.078 1 96.69 81 CYS B CA 1
ATOM 1999 C C . CYS B 1 81 ? -7.312 -25.234 -22.406 1 96.69 81 CYS B C 1
ATOM 2001 O O . CYS B 1 81 ? -7.516 -25.891 -23.438 1 96.69 81 CYS B O 1
ATOM 2003 N N . THR B 1 82 ? -6.613 -24.078 -22.375 1 96.5 82 THR B N 1
ATOM 2004 C CA . THR B 1 82 ? -5.793 -23.641 -23.5 1 96.5 82 THR B CA 1
ATOM 2005 C C . THR B 1 82 ? -4.406 -23.219 -23.016 1 96.5 82 THR B C 1
ATOM 2007 O O . THR B 1 82 ? -4.258 -22.672 -21.922 1 96.5 82 THR B O 1
ATOM 2010 N N . SER B 1 83 ? -3.424 -23.531 -23.875 1 96.5 83 SER B N 1
ATOM 2011 C CA . SER B 1 83 ? -2.057 -23.172 -23.516 1 96.5 83 SER B CA 1
ATOM 2012 C C . SER B 1 83 ? -1.522 -22.062 -24.406 1 96.5 83 SER B C 1
ATOM 2014 O O . SER B 1 83 ? -1.935 -21.922 -25.562 1 96.5 83 SER B O 1
ATOM 2016 N N . SER B 1 84 ? -0.648 -21.234 -23.828 1 95.56 84 SER B N 1
ATOM 2017 C CA . SER B 1 84 ? 0.001 -20.141 -24.562 1 95.56 84 SER B CA 1
ATOM 2018 C C . SER B 1 84 ? 1.383 -19.844 -24 1 95.56 84 SER B C 1
ATOM 2020 O O . SER B 1 84 ? 1.657 -20.141 -22.828 1 95.56 84 SER B O 1
ATOM 2022 N N . PRO B 1 85 ? 2.262 -19.266 -24.828 1 93.06 85 PRO B N 1
ATOM 2023 C CA . PRO B 1 85 ? 3.557 -18.844 -24.297 1 93.06 85 PRO B CA 1
ATOM 2024 C C . PRO B 1 85 ? 3.438 -17.625 -23.375 1 93.06 85 PRO B C 1
ATOM 2026 O O . PRO B 1 85 ? 2.492 -16.844 -23.5 1 93.06 85 PRO B O 1
ATOM 2029 N N . VAL B 1 86 ? 4.422 -17.609 -22.344 1 88.44 86 VAL B N 1
ATOM 2030 C CA . VAL B 1 86 ? 4.547 -16.422 -21.516 1 88.44 86 VAL B CA 1
ATOM 2031 C C . VAL B 1 86 ? 5.918 -15.789 -21.719 1 88.44 86 VAL B C 1
ATOM 2033 O O . VAL B 1 86 ? 6.914 -16.484 -21.891 1 88.44 86 VAL B O 1
ATOM 2036 N N . ARG B 1 87 ? 5.918 -14.398 -21.75 1 74.69 87 ARG B N 1
ATOM 2037 C CA . ARG B 1 87 ? 7.148 -13.695 -22.094 1 74.69 87 ARG B CA 1
ATOM 2038 C C . ARG B 1 87 ? 8.008 -13.445 -20.859 1 74.69 87 ARG B C 1
ATOM 2040 O O . ARG B 1 87 ? 9.234 -13.453 -20.938 1 74.69 87 ARG B O 1
ATOM 2047 N N . ALA B 1 88 ? 7.457 -13.047 -19.859 1 67.12 88 ALA B N 1
ATOM 2048 C CA . ALA B 1 88 ? 8.32 -12.656 -18.75 1 67.12 88 ALA B CA 1
ATOM 2049 C C . ALA B 1 88 ? 7.719 -13.062 -17.422 1 67.12 88 ALA B C 1
ATOM 2051 O O . ALA B 1 88 ? 6.492 -13.141 -17.281 1 67.12 88 ALA B O 1
ATOM 2052 N N . ILE B 1 89 ? 8.852 -13.516 -16.578 1 69.12 89 ILE B N 1
ATOM 2053 C CA . ILE B 1 89 ? 8.469 -13.852 -15.219 1 69.12 89 ILE B CA 1
ATOM 2054 C C . ILE B 1 89 ? 9.336 -13.078 -14.234 1 69.12 89 ILE B C 1
ATOM 2056 O O . ILE B 1 89 ? 10.469 -12.711 -14.547 1 69.12 89 ILE B O 1
ATOM 2060 N N . TYR B 1 90 ? 8.695 -12.797 -13.125 1 77.44 90 TYR B N 1
ATOM 2061 C CA . TYR B 1 90 ? 9.469 -12.203 -12.039 1 77.44 90 TYR B CA 1
ATOM 2062 C C . TYR B 1 90 ? 10.438 -13.211 -11.438 1 77.44 90 TYR B C 1
ATOM 2064 O O . TYR B 1 90 ? 10.031 -14.32 -11.062 1 77.44 90 TYR B O 1
ATOM 2072 N N . PRO B 1 91 ? 11.734 -12.844 -11.477 1 87.62 91 PRO B N 1
ATOM 2073 C CA . PRO B 1 91 ? 12.68 -13.75 -10.812 1 87.62 91 PRO B CA 1
ATOM 2074 C C . PRO B 1 91 ? 12.414 -13.883 -9.312 1 87.62 91 PRO B C 1
ATOM 2076 O O . PRO B 1 91 ? 11.742 -13.039 -8.719 1 87.62 91 PRO B O 1
ATOM 2079 N N . GLN B 1 92 ? 12.953 -15.055 -8.82 1 94.62 92 GLN B N 1
ATOM 2080 C CA . GLN B 1 92 ? 12.797 -15.258 -7.383 1 94.62 92 GLN B CA 1
ATOM 2081 C C . GLN B 1 92 ? 13.602 -14.234 -6.586 1 94.62 92 GLN B C 1
ATOM 2083 O O . GLN B 1 92 ? 13.164 -13.781 -5.531 1 94.62 92 GLN B O 1
ATOM 2088 N N . CYS B 1 93 ? 14.828 -13.938 -7.109 1 96.56 93 CYS B N 1
ATOM 2089 C CA . CYS B 1 93 ? 15.688 -12.961 -6.449 1 96.56 93 CYS B CA 1
ATOM 2090 C C . CYS B 1 93 ? 15.781 -11.68 -7.266 1 96.56 93 CYS B C 1
ATOM 2092 O O . CYS B 1 93 ? 15.625 -11.703 -8.492 1 96.56 93 CYS B O 1
ATOM 2094 N N . LEU B 1 94 ? 16 -10.562 -6.559 1 96.81 94 LEU B N 1
ATOM 2095 C CA . LEU B 1 94 ? 16.156 -9.305 -7.277 1 96.81 94 LEU B CA 1
ATOM 2096 C C . LEU B 1 94 ? 17.391 -9.352 -8.188 1 96.81 94 LEU B C 1
ATOM 2098 O O . LEU B 1 94 ? 18.422 -9.93 -7.82 1 96.81 94 LEU B O 1
ATOM 2102 N N . PRO B 1 95 ? 17.25 -8.703 -9.336 1 95.56 95 PRO B N 1
ATOM 2103 C CA . PRO B 1 95 ? 18.422 -8.562 -10.203 1 95.56 95 PRO B CA 1
ATOM 2104 C C . PRO B 1 95 ? 19.562 -7.801 -9.539 1 95.56 95 PRO B C 1
ATOM 2106 O O . PRO B 1 95 ? 19.328 -6.977 -8.648 1 95.56 95 PRO B O 1
ATOM 2109 N N . ALA B 1 96 ? 20.781 -7.98 -10.031 1 95.31 96 ALA B N 1
ATOM 2110 C CA . ALA B 1 96 ? 22 -7.406 -9.43 1 95.31 96 ALA B CA 1
ATOM 2111 C C . ALA B 1 96 ? 21.969 -5.883 -9.516 1 95.31 96 ALA B C 1
ATOM 2113 O O . ALA B 1 96 ? 22.562 -5.203 -8.672 1 95.31 96 ALA B O 1
ATOM 2114 N N . ASN B 1 97 ? 21.312 -5.379 -10.484 1 94.88 97 ASN B N 1
ATOM 2115 C CA . ASN B 1 97 ? 21.312 -3.934 -10.695 1 94.88 97 ASN B CA 1
ATOM 2116 C C . ASN B 1 97 ? 20.109 -3.268 -10.039 1 94.88 97 ASN B C 1
ATOM 2118 O O . ASN B 1 97 ? 19.766 -2.133 -10.375 1 94.88 97 ASN B O 1
ATOM 2122 N N . SER B 1 98 ? 19.5 -3.986 -9.164 1 96.62 98 SER B N 1
ATOM 2123 C CA . SER B 1 98 ? 18.469 -3.35 -8.352 1 96.62 98 SER B CA 1
ATOM 2124 C C . SER B 1 98 ? 19.062 -2.369 -7.352 1 96.62 98 SER B C 1
ATOM 2126 O O . SER B 1 98 ? 20.219 -2.533 -6.93 1 96.62 98 SER B O 1
ATOM 2128 N N . THR B 1 99 ? 18.219 -1.303 -7 1 96.56 99 THR B N 1
ATOM 2129 C CA . THR B 1 99 ? 18.703 -0.27 -6.09 1 96.56 99 THR B CA 1
ATOM 2130 C C . THR B 1 99 ? 17.766 -0.104 -4.902 1 96.56 99 THR B C 1
ATOM 2132 O O . THR B 1 99 ? 16.547 0.056 -5.086 1 96.56 99 THR B O 1
ATOM 2135 N N . LEU B 1 100 ? 18.344 -0.18 -3.719 1 97 100 LEU B N 1
ATOM 2136 C CA . LEU B 1 100 ? 17.594 0.153 -2.518 1 97 100 LEU B CA 1
ATOM 2137 C C . LEU B 1 100 ? 17.406 1.661 -2.393 1 97 100 LEU B C 1
ATOM 2139 O O . LEU B 1 100 ? 18.375 2.406 -2.303 1 97 100 LEU B O 1
ATOM 2143 N N . LEU B 1 101 ? 16.172 2.07 -2.369 1 94.62 101 LEU B N 1
ATOM 2144 C CA . LEU B 1 101 ? 15.891 3.502 -2.324 1 94.62 101 LEU B CA 1
ATOM 2145 C C . LEU B 1 101 ? 15.797 3.992 -0.882 1 94.62 101 LEU B C 1
ATOM 2147 O O . LEU B 1 101 ? 16.328 5.059 -0.549 1 94.62 101 LEU B O 1
ATOM 2151 N N . THR B 1 102 ? 15.086 3.309 -0.088 1 94.5 102 THR B N 1
ATOM 2152 C CA . THR B 1 102 ? 14.875 3.723 1.295 1 94.5 102 THR B CA 1
ATOM 2153 C C . THR B 1 102 ? 14.391 2.551 2.143 1 94.5 102 THR B C 1
ATOM 2155 O O . THR B 1 102 ? 13.984 1.518 1.606 1 94.5 102 THR B O 1
ATOM 2158 N N . THR B 1 103 ? 14.625 2.682 3.422 1 96.56 103 THR B N 1
ATOM 2159 C CA . THR B 1 103 ? 13.977 1.85 4.43 1 96.56 103 THR B CA 1
ATOM 2160 C C . THR B 1 103 ? 13.031 2.682 5.293 1 96.56 103 THR B C 1
ATOM 2162 O O . THR B 1 103 ? 13.359 3.809 5.672 1 96.56 103 THR B O 1
ATOM 2165 N N . THR B 1 104 ? 11.836 2.141 5.453 1 97.31 104 THR B N 1
ATOM 2166 C CA . THR B 1 104 ? 10.828 2.838 6.242 1 97.31 104 THR B CA 1
ATOM 2167 C C . THR B 1 104 ? 9.82 1.849 6.828 1 97.31 104 THR B C 1
ATOM 2169 O O . THR B 1 104 ? 10.117 0.659 6.957 1 97.31 104 THR B O 1
ATOM 2172 N N . THR B 1 105 ? 8.672 2.404 7.328 1 98.31 105 THR B N 1
ATOM 2173 C CA . THR B 1 105 ? 7.648 1.546 7.914 1 98.31 105 THR B CA 1
ATOM 2174 C C . THR B 1 105 ? 6.27 1.896 7.363 1 98.31 105 THR B C 1
ATOM 2176 O O . THR B 1 105 ? 6.012 3.047 7.004 1 98.31 105 THR B O 1
ATOM 2179 N N . LEU B 1 106 ? 5.457 0.903 7.246 1 98.44 106 LEU B N 1
ATOM 2180 C CA . LEU B 1 106 ? 4.012 1.074 7.137 1 98.44 106 LEU B CA 1
ATOM 2181 C C . LEU B 1 106 ? 3.342 0.898 8.5 1 98.44 106 LEU B C 1
ATOM 2183 O O . LEU B 1 106 ? 3.717 0.014 9.266 1 98.44 106 LEU B O 1
ATOM 2187 N N . GLY B 1 107 ? 2.418 1.764 8.758 1 97.94 107 GLY B N 1
ATOM 2188 C CA . GLY B 1 107 ? 1.778 1.706 10.07 1 97.94 107 GLY B CA 1
ATOM 2189 C C . GLY B 1 107 ? 2.607 2.344 11.164 1 97.94 107 GLY B C 1
ATOM 2190 O O . GLY B 1 107 ? 3.545 3.094 10.891 1 97.94 107 GLY B O 1
ATOM 2191 N N . ALA B 1 108 ? 2.098 2.094 12.375 1 97.44 108 ALA B N 1
ATOM 2192 C CA . ALA B 1 108 ? 2.727 2.74 13.523 1 97.44 108 ALA B CA 1
ATOM 2193 C C . ALA B 1 108 ? 2.746 1.812 14.734 1 97.44 108 ALA B C 1
ATOM 2195 O O . ALA B 1 108 ? 2.117 0.751 14.719 1 97.44 108 ALA B O 1
ATOM 2196 N N . GLY B 1 109 ? 3.572 2.281 15.781 1 93.44 109 GLY B N 1
ATOM 2197 C CA . GLY B 1 109 ? 3.639 1.55 17.031 1 93.44 109 GLY B CA 1
ATOM 2198 C C . GLY B 1 109 ? 4.512 0.311 16.953 1 93.44 109 GLY B C 1
ATOM 2199 O O . GLY B 1 109 ? 5.391 0.219 16.094 1 93.44 109 GLY B O 1
ATOM 2200 N N . ASN B 1 110 ? 4.23 -0.636 17.812 1 89.75 110 ASN B N 1
ATOM 2201 C CA . ASN B 1 110 ? 5.066 -1.822 17.953 1 89.75 110 ASN B CA 1
ATOM 2202 C C . ASN B 1 110 ? 4.855 -2.797 16.797 1 89.75 110 ASN B C 1
ATOM 2204 O O . ASN B 1 110 ? 5.699 -3.658 16.547 1 89.75 110 ASN B O 1
ATOM 2208 N N . ASN B 1 111 ? 3.762 -2.566 16.109 1 90.25 111 ASN B N 1
ATOM 2209 C CA . ASN B 1 111 ? 3.459 -3.512 15.047 1 90.25 111 ASN B CA 1
ATOM 2210 C C . ASN B 1 111 ? 3.623 -2.875 13.672 1 90.25 111 ASN B C 1
ATOM 2212 O O . ASN B 1 111 ? 3.039 -3.342 12.688 1 90.25 111 ASN B O 1
ATOM 2216 N N . ALA B 1 112 ? 4.348 -1.762 13.656 1 97.12 112 ALA B N 1
ATOM 2217 C CA . ALA B 1 112 ? 4.648 -1.211 12.336 1 97.12 112 ALA B CA 1
ATOM 2218 C C . ALA B 1 112 ? 5.41 -2.219 11.477 1 97.12 112 ALA B C 1
ATOM 2220 O O . ALA B 1 112 ? 6.242 -2.973 11.992 1 97.12 112 ALA B O 1
ATOM 2221 N N . LEU B 1 113 ? 5.129 -2.213 10.219 1 98.38 113 LEU B N 1
ATOM 2222 C CA . LEU B 1 113 ? 5.75 -3.139 9.273 1 98.38 113 LEU B CA 1
ATOM 2223 C C . LEU B 1 113 ? 6.996 -2.52 8.648 1 98.38 113 LEU B C 1
ATOM 2225 O O . LEU B 1 113 ? 6.895 -1.633 7.801 1 98.38 113 LEU B O 1
ATOM 2229 N N . PRO B 1 114 ? 8.164 -2.965 9.039 1 97.81 114 PRO B N 1
ATOM 2230 C CA . PRO B 1 114 ? 9.352 -2.475 8.328 1 97.81 114 PRO B CA 1
ATOM 2231 C C . PRO B 1 114 ? 9.391 -2.906 6.867 1 97.81 114 PRO B C 1
ATOM 2233 O O . PRO B 1 114 ? 9.125 -4.07 6.559 1 97.81 114 PRO B O 1
ATOM 2236 N N . ILE B 1 115 ? 9.68 -1.9 5.988 1 98.06 115 ILE B N 1
ATOM 2237 C CA . ILE B 1 115 ? 9.766 -2.238 4.574 1 98.06 115 ILE B CA 1
ATOM 2238 C C . ILE B 1 115 ? 11.023 -1.614 3.969 1 98.06 115 ILE B C 1
ATOM 2240 O O . ILE B 1 115 ? 11.508 -0.594 4.461 1 98.06 115 ILE B O 1
ATOM 2244 N N . GLN B 1 116 ? 11.477 -2.291 2.93 1 97.38 116 GLN B N 1
ATOM 2245 C CA . GLN B 1 116 ? 12.484 -1.771 2.012 1 97.38 116 GLN B CA 1
ATOM 2246 C C . GLN B 1 116 ? 11.867 -1.439 0.654 1 97.38 116 GLN B C 1
ATOM 2248 O O . GLN B 1 116 ? 11.102 -2.23 0.103 1 97.38 116 GLN B O 1
ATOM 2253 N N . VAL B 1 117 ? 12.258 -0.31 0.172 1 96.62 117 VAL B N 1
ATOM 2254 C CA . VAL B 1 117 ? 11.758 0.078 -1.143 1 96.62 117 VAL B CA 1
ATOM 2255 C C . VAL B 1 117 ? 12.883 -0.018 -2.172 1 96.62 117 VAL B C 1
ATOM 2257 O O . VAL B 1 117 ? 13.938 0.589 -2.002 1 96.62 117 VAL B O 1
ATOM 2260 N N . TRP B 1 118 ? 12.578 -0.755 -3.238 1 96.69 118 TRP B N 1
ATOM 2261 C CA . TRP B 1 118 ? 13.578 -1.06 -4.254 1 96.69 118 TRP B CA 1
ATOM 2262 C C . TRP B 1 118 ? 13.102 -0.616 -5.637 1 96.69 118 TRP B C 1
ATOM 2264 O O . TRP B 1 118 ? 11.93 -0.778 -5.977 1 96.69 118 TRP B O 1
ATOM 2274 N N . ASP B 1 119 ? 14.008 -0.107 -6.41 1 95.19 119 ASP B N 1
ATOM 2275 C CA . ASP B 1 119 ? 13.836 -0.092 -7.859 1 95.19 119 ASP B CA 1
ATOM 2276 C C . ASP B 1 119 ? 14.391 -1.366 -8.492 1 95.19 119 ASP B C 1
ATOM 2278 O O . ASP B 1 119 ? 15.57 -1.688 -8.32 1 95.19 119 ASP B O 1
ATOM 2282 N N . VAL B 1 120 ? 13.539 -2.021 -9.125 1 94.88 120 VAL B N 1
ATOM 2283 C CA . VAL B 1 120 ? 13.867 -3.328 -9.68 1 94.88 120 VAL B CA 1
ATOM 2284 C C . VAL B 1 120 ? 13.789 -3.271 -11.211 1 94.88 120 VAL B C 1
ATOM 2286 O O . VAL B 1 120 ? 12.695 -3.188 -11.773 1 94.88 120 VAL B O 1
ATOM 2289 N N . PRO B 1 121 ? 14.922 -3.375 -11.891 1 93.31 121 PRO B N 1
ATOM 2290 C CA . PRO B 1 121 ? 14.891 -3.422 -13.352 1 93.31 121 PRO B CA 1
ATOM 2291 C C . PRO B 1 121 ? 14.391 -4.762 -13.891 1 93.31 121 PRO B C 1
ATOM 2293 O O . PRO B 1 121 ? 14.961 -5.809 -13.578 1 93.31 121 PRO B O 1
ATOM 2296 N N . LEU B 1 122 ? 13.32 -4.648 -14.641 1 85.94 122 LEU B N 1
ATOM 2297 C CA . LEU B 1 122 ? 12.742 -5.797 -15.336 1 85.94 122 LEU B CA 1
ATOM 2298 C C . LEU B 1 122 ? 12.742 -5.574 -16.844 1 85.94 122 LEU B C 1
ATOM 2300 O O . LEU B 1 122 ? 13 -4.461 -17.312 1 85.94 122 LEU B O 1
ATOM 2304 N N . PRO B 1 123 ? 12.508 -6.637 -17.578 1 81.19 123 PRO B N 1
ATOM 2305 C CA . PRO B 1 123 ? 12.562 -6.488 -19.031 1 81.19 123 PRO B CA 1
ATOM 2306 C C . PRO B 1 123 ? 11.562 -5.461 -19.547 1 81.19 123 PRO B C 1
ATOM 2308 O O . PRO B 1 123 ? 11.781 -4.863 -20.609 1 81.19 123 PRO B O 1
ATOM 2311 N N . PHE B 1 124 ? 10.57 -5.191 -18.828 1 80.81 124 PHE B N 1
ATOM 2312 C CA . PHE B 1 124 ? 9.516 -4.305 -19.312 1 80.81 124 PHE B CA 1
ATOM 2313 C C . PHE B 1 124 ? 9.633 -2.928 -18.656 1 80.81 124 PHE B C 1
ATOM 2315 O O . PHE B 1 124 ? 8.758 -2.076 -18.844 1 80.81 124 PHE B O 1
ATOM 2322 N N . GLY B 1 125 ? 10.703 -2.723 -17.906 1 86.75 125 GLY B N 1
ATOM 2323 C CA . GLY B 1 125 ? 10.93 -1.442 -17.266 1 86.75 125 GLY B CA 1
ATOM 2324 C C . GLY B 1 125 ? 11.297 -1.576 -15.797 1 86.75 125 GLY B C 1
ATOM 2325 O O . GLY B 1 125 ? 11.477 -2.688 -15.297 1 86.75 125 GLY B O 1
ATOM 2326 N N . VAL B 1 126 ? 11.422 -0.4 -15.211 1 90.62 126 VAL B N 1
ATOM 2327 C CA . VAL B 1 126 ? 11.781 -0.385 -13.797 1 90.62 126 VAL B CA 1
ATOM 2328 C C . VAL B 1 126 ? 10.516 -0.357 -12.938 1 90.62 126 VAL B C 1
ATOM 2330 O O . VAL B 1 126 ? 9.641 0.49 -13.141 1 90.62 126 VAL B O 1
ATOM 2333 N N . SER B 1 127 ? 10.461 -1.356 -12.031 1 92.19 127 SER B N 1
ATOM 2334 C CA . SER B 1 127 ? 9.375 -1.379 -11.055 1 92.19 127 SER B CA 1
ATOM 2335 C C . SER B 1 127 ? 9.875 -1.001 -9.664 1 92.19 127 SER B C 1
ATOM 2337 O O . SER B 1 127 ? 10.969 -1.396 -9.258 1 92.19 127 SER B O 1
ATOM 2339 N N . ARG B 1 128 ? 9.07 -0.216 -9.031 1 94.25 128 ARG B N 1
ATOM 2340 C CA . ARG B 1 128 ? 9.352 0.07 -7.625 1 94.25 128 ARG B CA 1
ATOM 2341 C C . ARG B 1 128 ? 8.578 -0.873 -6.711 1 94.25 128 ARG B C 1
ATOM 2343 O O . ARG B 1 128 ? 7.359 -1.01 -6.836 1 94.25 128 ARG B O 1
ATOM 2350 N N . MET B 1 129 ? 9.352 -1.504 -5.789 1 96.06 129 MET B N 1
ATOM 2351 C CA . MET B 1 129 ? 8.742 -2.514 -4.934 1 96.06 129 MET B CA 1
ATOM 2352 C C . MET B 1 129 ? 9.039 -2.236 -3.465 1 96.06 129 MET B C 1
ATOM 2354 O O . MET B 1 129 ? 10.188 -1.967 -3.102 1 96.06 129 MET B O 1
ATOM 2358 N N . ALA B 1 130 ? 8.008 -2.26 -2.689 1 97.56 130 ALA B N 1
ATOM 2359 C CA . ALA B 1 130 ? 8.172 -2.342 -1.24 1 97.56 130 ALA B CA 1
ATOM 2360 C C . ALA B 1 130 ? 8.203 -3.795 -0.773 1 97.56 130 ALA B C 1
ATOM 2362 O O . ALA B 1 130 ? 7.273 -4.559 -1.035 1 97.56 130 ALA B O 1
ATOM 2363 N N . LEU B 1 131 ? 9.273 -4.121 -0.048 1 98.19 131 LEU B N 1
ATOM 2364 C CA . LEU B 1 131 ? 9.484 -5.5 0.389 1 98.19 131 LEU B CA 1
ATOM 2365 C C . LEU B 1 131 ? 9.625 -5.57 1.906 1 98.19 131 LEU B C 1
ATOM 2367 O O . LEU B 1 131 ? 10.219 -4.688 2.523 1 98.19 131 LEU B O 1
ATOM 2371 N N . GLN B 1 132 ? 9.094 -6.641 2.451 1 98.44 132 GLN B N 1
ATOM 2372 C CA . GLN B 1 132 ? 9.328 -6.992 3.848 1 98.44 132 GLN B CA 1
ATOM 2373 C C . GLN B 1 132 ? 10.312 -8.156 3.963 1 98.44 132 GLN B C 1
ATOM 2375 O O . GLN B 1 132 ? 10.188 -9.156 3.258 1 98.44 132 GLN B O 1
ATOM 2380 N N . ALA B 1 133 ? 11.242 -7.996 4.875 1 96.44 133 ALA B N 1
ATOM 2381 C CA . ALA B 1 133 ? 12.07 -9.148 5.242 1 96.44 133 ALA B CA 1
ATOM 2382 C C . ALA B 1 133 ? 11.336 -10.062 6.219 1 96.44 133 ALA B C 1
ATOM 2384 O O . ALA B 1 133 ? 10.781 -9.594 7.219 1 96.44 133 ALA B O 1
ATOM 2385 N N . VAL B 1 134 ? 11.312 -11.336 5.883 1 96.12 134 VAL B N 1
ATOM 2386 C CA . VAL B 1 134 ? 10.719 -12.352 6.742 1 96.12 134 VAL B CA 1
ATOM 2387 C C . VAL B 1 134 ? 11.664 -13.539 6.867 1 96.12 134 VAL B C 1
ATOM 2389 O O . VAL B 1 134 ? 11.727 -14.391 5.973 1 96.12 134 VAL B O 1
ATOM 2392 N N . GLY B 1 135 ? 12.312 -13.594 8.086 1 93.81 135 GLY B N 1
ATOM 2393 C CA . GLY B 1 135 ? 13.383 -14.578 8.172 1 93.81 135 GLY B CA 1
ATOM 2394 C C . GLY B 1 135 ? 14.469 -14.367 7.141 1 93.81 135 GLY B C 1
ATOM 2395 O O . GLY B 1 135 ? 15.047 -13.281 7.051 1 93.81 135 GLY B O 1
ATOM 2396 N N . ASN B 1 136 ? 14.688 -15.398 6.355 1 94.56 136 ASN B N 1
ATOM 2397 C CA . ASN B 1 136 ? 15.727 -15.32 5.336 1 94.56 136 ASN B CA 1
ATOM 2398 C C . ASN B 1 136 ? 15.148 -14.945 3.977 1 94.56 136 ASN B C 1
ATOM 2400 O O . ASN B 1 136 ? 15.859 -14.977 2.967 1 94.56 136 ASN B O 1
ATOM 2404 N N . TYR B 1 137 ? 13.883 -14.625 3.967 1 96.75 137 TYR B N 1
ATOM 2405 C CA . TYR B 1 137 ? 13.211 -14.328 2.703 1 96.75 137 TYR B CA 1
ATOM 2406 C C . TYR B 1 137 ? 12.609 -12.93 2.723 1 96.75 137 TYR B C 1
ATOM 2408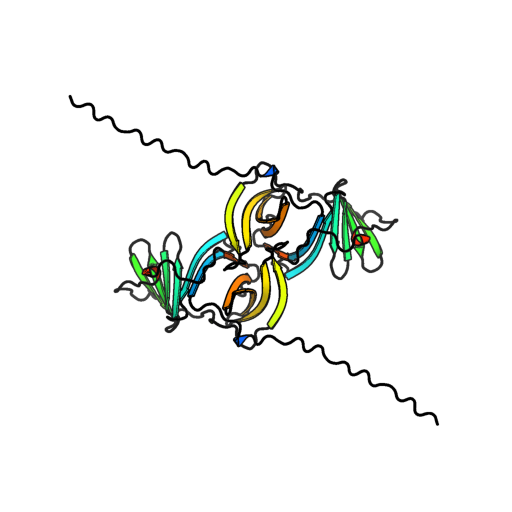 O O . TYR B 1 137 ? 12.719 -12.203 3.717 1 96.75 137 TYR B O 1
ATOM 2416 N N . PHE B 1 138 ? 12.07 -12.602 1.546 1 96.88 138 PHE B N 1
ATOM 2417 C CA . PHE B 1 138 ? 11.344 -11.344 1.393 1 96.88 138 PHE B CA 1
ATOM 2418 C C . PHE B 1 138 ? 9.961 -11.586 0.792 1 96.88 138 PHE B C 1
ATOM 2420 O O . PHE B 1 138 ? 9.758 -12.562 0.063 1 96.88 138 PHE B O 1
ATOM 2427 N N . VAL B 1 139 ? 9.055 -10.68 1.164 1 97.56 139 VAL B N 1
ATOM 2428 C CA . VAL B 1 139 ? 7.727 -10.75 0.565 1 97.56 139 VAL B CA 1
ATOM 2429 C C . VAL B 1 139 ? 7.332 -9.383 0.011 1 97.56 139 VAL B C 1
ATOM 2431 O O . VAL B 1 139 ? 7.641 -8.352 0.612 1 97.56 139 VAL B O 1
ATOM 2434 N N . PRO B 1 140 ? 6.68 -9.414 -1.162 1 97.31 140 PRO B N 1
ATOM 2435 C CA . PRO B 1 140 ? 6.203 -8.133 -1.686 1 97.31 140 PRO B CA 1
ATOM 2436 C C . PRO B 1 140 ? 5.027 -7.57 -0.889 1 97.31 140 PRO B C 1
ATOM 2438 O O . PRO B 1 140 ? 4.172 -8.328 -0.422 1 97.31 140 PRO B O 1
ATOM 2441 N N . VAL B 1 141 ? 5.008 -6.266 -0.766 1 98.19 141 VAL B N 1
ATOM 2442 C CA . VAL B 1 141 ? 3.93 -5.59 -0.053 1 98.19 141 VAL B CA 1
ATOM 2443 C C . VAL B 1 141 ? 3.191 -4.648 -1.004 1 98.19 141 VAL B C 1
ATOM 2445 O O . VAL B 1 141 ? 1.96 -4.66 -1.064 1 98.19 141 VAL B O 1
ATOM 2448 N N . ILE B 1 142 ? 3.904 -3.857 -1.704 1 96.69 142 ILE B N 1
ATOM 2449 C CA . ILE B 1 142 ? 3.371 -2.932 -2.699 1 96.69 142 ILE B CA 1
ATOM 2450 C C . ILE B 1 142 ? 4.293 -2.895 -3.914 1 96.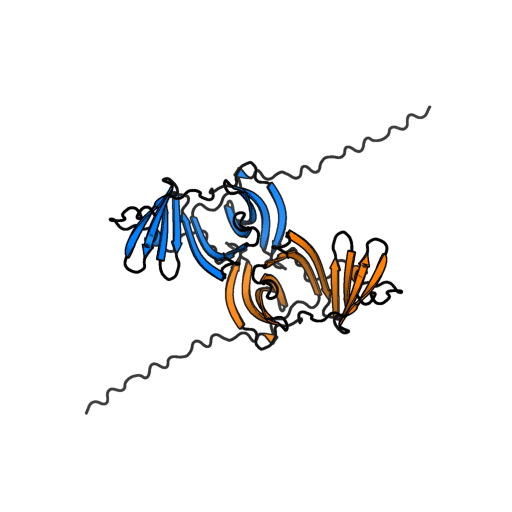69 142 ILE B C 1
ATOM 2452 O O . ILE B 1 142 ? 5.52 -2.887 -3.771 1 96.69 142 ILE B O 1
ATOM 2456 N N . LEU B 1 143 ? 3.674 -2.834 -5.066 1 94.06 143 LEU B N 1
ATOM 2457 C CA . LEU B 1 143 ? 4.43 -2.738 -6.312 1 94.06 143 LEU B CA 1
ATOM 2458 C C . LEU B 1 143 ? 3.846 -1.662 -7.219 1 94.06 143 LEU B C 1
ATOM 2460 O O . LEU B 1 143 ? 2.637 -1.634 -7.461 1 94.06 143 LEU B O 1
ATOM 2464 N N . LYS B 1 144 ? 4.68 -0.797 -7.582 1 91 144 LYS B N 1
ATOM 2465 C CA . LYS B 1 144 ? 4.336 0.086 -8.695 1 91 144 LYS B CA 1
ATOM 2466 C C . LYS B 1 144 ? 4.711 -0.542 -10.031 1 91 144 LYS B C 1
ATOM 2468 O O . LYS B 1 144 ? 5.895 -0.69 -10.344 1 91 144 LYS B O 1
ATOM 2473 N N . ASP B 1 145 ? 3.727 -0.763 -10.75 1 82.19 145 ASP B N 1
ATOM 2474 C CA . ASP B 1 145 ? 3.912 -1.499 -12 1 82.19 145 ASP B CA 1
ATOM 2475 C C . ASP B 1 145 ? 4.52 -0.605 -13.078 1 82.19 145 ASP B C 1
ATOM 2477 O O . ASP B 1 145 ? 3.996 0.474 -13.359 1 82.19 145 ASP B O 1
ATOM 2481 N N . ALA B 1 146 ? 5.582 -1.035 -13.734 1 82.56 146 ALA B N 1
ATOM 2482 C CA . ALA B 1 146 ? 6.262 -0.242 -14.75 1 82.56 146 ALA B CA 1
ATOM 2483 C C . ALA B 1 146 ? 5.418 -0.142 -16.016 1 82.56 146 ALA B C 1
ATOM 2485 O O . ALA B 1 146 ? 5.57 0.799 -16.797 1 82.56 146 ALA B O 1
ATOM 2486 N N . ARG B 1 147 ? 4.621 -1.103 -16.266 1 78.44 147 ARG B N 1
ATOM 2487 C CA . ARG B 1 147 ? 3.846 -1.153 -17.5 1 78.44 147 ARG B CA 1
ATOM 2488 C C . ARG B 1 147 ? 2.703 -0.144 -17.469 1 78.44 147 ARG B C 1
ATOM 2490 O O . ARG B 1 147 ? 2.258 0.33 -18.516 1 78.44 147 ARG B O 1
ATOM 2497 N N . VAL B 1 148 ? 2.322 0.104 -16.203 1 77.5 148 VAL B N 1
ATOM 2498 C CA . VAL B 1 148 ? 1.223 1.042 -16 1 77.5 148 VAL B CA 1
ATOM 2499 C C . VAL B 1 148 ? 1.601 2.062 -14.93 1 77.5 148 VAL B C 1
ATOM 2501 O O . VAL B 1 148 ? 1.265 1.891 -13.75 1 77.5 148 VAL B O 1
ATOM 2504 N N . PRO B 1 149 ? 2.324 3.062 -15.195 1 69.38 149 PRO B N 1
ATOM 2505 C CA . PRO B 1 149 ? 3.012 3.963 -14.266 1 69.38 149 PRO B CA 1
ATOM 2506 C C . PRO B 1 149 ? 2.098 4.473 -13.156 1 69.38 149 PRO B C 1
ATOM 2508 O O . PRO B 1 149 ? 2.566 4.77 -12.055 1 69.38 149 PRO B O 1
ATOM 2511 N N . ASP B 1 150 ? 0.818 4.426 -13.336 1 71.94 150 ASP B N 1
ATOM 2512 C CA . ASP B 1 150 ? -0.053 5.023 -12.336 1 71.94 150 ASP B CA 1
ATOM 2513 C C . ASP B 1 150 ? -0.795 3.951 -11.539 1 71.94 150 ASP B C 1
ATOM 2515 O O . ASP B 1 150 ? -1.621 4.266 -10.68 1 71.94 150 ASP B O 1
ATOM 2519 N N . GLN B 1 151 ? -0.181 2.814 -11.703 1 81.06 151 GLN B N 1
ATOM 2520 C CA . GLN B 1 151 ? -0.876 1.706 -11.055 1 81.06 151 GLN B CA 1
ATOM 2521 C C . GLN B 1 151 ? -0.019 1.084 -9.961 1 81.06 151 GLN B C 1
ATOM 2523 O O . GLN B 1 151 ? 1.194 0.938 -10.117 1 81.06 151 GLN B O 1
ATOM 2528 N N . LEU B 1 152 ? -0.791 0.828 -8.898 1 89.75 152 LEU B N 1
ATOM 2529 C CA . LEU B 1 152 ? -0.141 0.081 -7.824 1 89.75 152 LEU B CA 1
ATOM 2530 C C . LEU B 1 152 ? -0.803 -1.278 -7.633 1 89.75 152 LEU B C 1
ATOM 2532 O O . LEU B 1 152 ? -2.014 -1.418 -7.824 1 89.75 152 LEU B O 1
ATOM 2536 N N . ILE B 1 153 ? 0.016 -2.176 -7.32 1 92.31 153 ILE B N 1
ATOM 2537 C CA . ILE B 1 153 ? -0.41 -3.508 -6.906 1 92.31 153 ILE B CA 1
ATOM 2538 C C . ILE B 1 153 ? -0.135 -3.695 -5.414 1 92.31 153 ILE B C 1
ATOM 2540 O O . ILE B 1 153 ? 0.96 -3.393 -4.934 1 92.31 153 ILE B O 1
ATOM 2544 N N . ILE B 1 154 ? -1.136 -4.125 -4.715 1 96.44 154 ILE B N 1
ATOM 2545 C CA . ILE B 1 154 ? -1.01 -4.391 -3.287 1 96.44 154 ILE B CA 1
ATOM 2546 C C . ILE B 1 154 ? -1.128 -5.891 -3.029 1 96.44 154 ILE B C 1
ATOM 2548 O O . ILE B 1 154 ? -2 -6.559 -3.594 1 96.44 154 ILE B O 1
ATOM 2552 N N . TYR B 1 155 ? -0.248 -6.402 -2.191 1 97.75 155 TYR B N 1
ATOM 2553 C CA . TYR B 1 155 ? -0.237 -7.812 -1.812 1 97.75 155 TYR B CA 1
ATOM 2554 C C . TYR B 1 155 ? -0.772 -7.996 -0.397 1 97.75 155 TYR B C 1
ATOM 2556 O O . TYR B 1 155 ? -0.25 -7.41 0.554 1 97.75 155 TYR B O 1
ATOM 2564 N N . THR B 1 156 ? -1.786 -8.844 -0.27 1 98.25 156 THR B N 1
ATOM 2565 C CA . THR B 1 156 ? -2.373 -9.031 1.052 1 98.25 156 THR B CA 1
ATOM 2566 C C . THR B 1 156 ? -2.492 -10.516 1.386 1 98.25 156 THR B C 1
ATOM 2568 O O . THR B 1 156 ? -2.418 -11.367 0.495 1 98.25 156 THR B O 1
ATOM 2571 N N . GLY B 1 157 ? -2.623 -10.805 2.725 1 98 157 GLY B N 1
ATOM 2572 C CA . GLY B 1 157 ? -2.838 -12.172 3.174 1 98 157 GLY B CA 1
ATOM 2573 C C . GLY B 1 157 ? -1.718 -13.117 2.777 1 98 157 GLY B C 1
ATOM 2574 O O . GLY B 1 157 ? -1.962 -14.281 2.467 1 98 157 GLY B O 1
ATOM 2575 N N . THR B 1 158 ? -0.537 -12.664 2.828 1 98.44 158 THR B N 1
ATOM 2576 C CA . THR B 1 158 ? 0.606 -13.414 2.32 1 98.44 158 THR B CA 1
ATOM 2577 C C . THR B 1 158 ? 0.963 -14.555 3.264 1 98.44 158 THR B C 1
ATOM 2579 O O . THR B 1 158 ? 1.06 -14.359 4.477 1 98.44 158 THR B O 1
ATOM 2582 N N . LYS B 1 159 ? 1.117 -15.703 2.705 1 97.69 159 LYS B N 1
ATOM 2583 C CA . LYS B 1 159 ? 1.604 -16.875 3.41 1 97.69 159 LYS B CA 1
ATOM 2584 C C . LYS B 1 159 ? 2.863 -17.438 2.752 1 97.69 159 LYS B C 1
ATOM 2586 O O . LYS B 1 159 ? 2.986 -17.422 1.525 1 97.69 159 LYS B O 1
ATOM 2591 N N . LEU B 1 160 ? 3.689 -18.016 3.604 1 97.12 160 LEU B N 1
ATOM 2592 C CA . LEU B 1 160 ? 4.938 -18.578 3.104 1 97.12 160 LEU B CA 1
ATOM 2593 C C . LEU B 1 160 ? 4.797 -20.078 2.885 1 97.12 160 LEU B C 1
ATOM 2595 O O . LEU B 1 160 ? 5.688 -20.859 3.248 1 97.12 160 LEU B O 1
ATOM 2599 N N . SER B 1 161 ? 3.699 -20.438 2.488 1 96.75 161 SER B N 1
ATOM 2600 C CA . SER B 1 161 ? 3.348 -21.812 2.15 1 96.75 161 SER B CA 1
ATOM 2601 C C . SER B 1 161 ? 2.256 -21.859 1.087 1 96.75 161 SER B C 1
ATOM 2603 O O . SER B 1 161 ? 1.703 -20.812 0.71 1 96.75 161 SER B O 1
ATOM 2605 N N . ILE B 1 162 ? 2.082 -23.031 0.543 1 97.5 162 ILE B N 1
ATOM 2606 C CA . ILE B 1 162 ? 1.002 -23.266 -0.408 1 97.5 162 ILE B CA 1
ATOM 2607 C C . ILE B 1 162 ? -0.116 -24.047 0.268 1 97.5 162 ILE B C 1
ATOM 2609 O O . ILE B 1 162 ? 0.095 -25.188 0.707 1 97.5 162 ILE B O 1
ATOM 2613 N N . SER B 1 163 ? -1.281 -23.484 0.336 1 96.94 163 SER B N 1
ATOM 2614 C CA . SER B 1 163 ? -2.387 -24.078 1.078 1 96.94 163 SER B CA 1
ATOM 2615 C C . SER B 1 163 ? -3.08 -25.172 0.258 1 96.94 163 SER B C 1
ATOM 2617 O O . SER B 1 163 ? -3.635 -26.109 0.816 1 96.94 163 SER B O 1
ATOM 2619 N N . ASP B 1 164 ? -3.1 -25.016 -1.085 1 97.31 164 ASP B N 1
ATOM 2620 C CA . ASP B 1 164 ? -3.799 -25.938 -1.974 1 97.31 164 ASP B CA 1
ATOM 2621 C C . ASP B 1 164 ? -2.963 -26.234 -3.215 1 97.31 164 ASP B C 1
ATOM 2623 O O . ASP B 1 164 ? -3.047 -25.531 -4.215 1 97.31 164 ASP B O 1
ATOM 2627 N N . ALA B 1 165 ? -2.342 -27.344 -3.17 1 96.31 165 ALA B N 1
ATOM 2628 C CA . ALA B 1 165 ? -1.438 -27.719 -4.254 1 96.31 165 ALA B CA 1
ATOM 2629 C C . ALA B 1 165 ? -2.217 -28.125 -5.504 1 96.31 165 ALA B C 1
ATOM 2631 O O . ALA B 1 165 ? -1.659 -28.172 -6.602 1 96.31 165 ALA B O 1
ATOM 2632 N N . SER B 1 166 ? -3.439 -28.438 -5.34 1 95.44 166 SER B N 1
ATOM 2633 C CA . SER B 1 166 ? -4.238 -28.875 -6.477 1 95.44 166 SER B CA 1
ATOM 2634 C C . SER B 1 166 ? -4.441 -27.75 -7.488 1 95.44 166 SER B C 1
ATOM 2636 O O . SER B 1 166 ? -4.781 -28 -8.648 1 95.44 166 SER B O 1
ATOM 2638 N N . LEU B 1 167 ? -4.188 -26.578 -7.117 1 96.56 167 LEU B N 1
ATOM 2639 C CA . LEU B 1 167 ? -4.367 -25.422 -8 1 96.56 167 LEU B CA 1
ATOM 2640 C C . LEU B 1 167 ? -3.361 -25.453 -9.141 1 96.56 167 LEU B C 1
ATOM 2642 O O . LEU B 1 167 ? -3.568 -24.828 -10.18 1 96.56 167 LEU B O 1
ATOM 2646 N N . PHE B 1 168 ? -2.291 -26.203 -8.984 1 97.44 168 PHE B N 1
ATOM 2647 C CA . PHE B 1 168 ? -1.241 -26.234 -10 1 97.44 168 PHE B CA 1
ATOM 2648 C C . PHE B 1 168 ? -1.497 -27.344 -11.008 1 97.44 168 PHE B C 1
ATOM 2650 O O . PHE B 1 168 ? -0.766 -27.469 -11.992 1 97.44 168 PHE B O 1
ATOM 2657 N N . GLN B 1 169 ? -2.514 -28.094 -10.781 1 95.56 169 GLN B N 1
ATOM 2658 C CA . GLN B 1 169 ? -2.777 -29.219 -11.672 1 95.56 169 GLN B CA 1
ATOM 2659 C C . GLN B 1 169 ? -3.299 -28.75 -13.023 1 95.56 169 GLN B C 1
ATOM 2661 O O . GLN B 1 169 ? -4.141 -27.844 -13.086 1 95.56 169 GLN B O 1
ATOM 2666 N N . ILE B 1 170 ? -2.764 -29.344 -14.039 1 95.19 170 ILE B N 1
ATOM 2667 C CA . ILE B 1 170 ? -3.148 -29.031 -15.414 1 95.19 170 ILE B CA 1
ATOM 2668 C C . ILE B 1 170 ? -3.861 -30.25 -16.031 1 95.19 170 ILE B C 1
ATOM 2670 O O . ILE B 1 170 ? -3.396 -31.375 -15.898 1 95.19 170 ILE B O 1
ATOM 2674 N N . PRO B 1 171 ? -4.93 -29.953 -16.734 1 94.31 171 PRO B N 1
ATOM 2675 C CA . PRO B 1 171 ? -5.574 -31.062 -17.422 1 94.31 171 PRO B CA 1
ATOM 2676 C C . PRO B 1 171 ? -4.645 -31.766 -18.406 1 94.31 171 PRO B C 1
ATOM 2678 O O . PRO B 1 171 ? -3.746 -31.125 -18.969 1 94.31 171 PRO B O 1
ATOM 2681 N N . THR B 1 172 ? -4.957 -33 -18.641 1 92.25 172 THR B N 1
ATOM 2682 C CA . THR B 1 172 ? -4.133 -33.812 -19.531 1 92.25 172 THR B CA 1
ATOM 2683 C C . THR B 1 172 ? -4.191 -33.281 -20.953 1 92.25 172 THR B C 1
ATOM 2685 O O . THR B 1 172 ? -3.199 -33.344 -21.688 1 92.25 172 THR B O 1
ATOM 2688 N N . VAL B 1 173 ? -5.355 -32.844 -21.312 1 92.19 173 VAL B N 1
ATOM 2689 C CA . VAL B 1 173 ? -5.539 -32.25 -22.641 1 92.19 173 VAL B CA 1
ATOM 2690 C C . VAL B 1 173 ? -5.629 -30.734 -22.547 1 92.19 173 VAL B C 1
ATOM 2692 O O . VAL B 1 173 ? -6.562 -30.203 -21.938 1 92.19 173 VAL B O 1
ATOM 2695 N N . CYS B 1 174 ? -4.715 -30.031 -23.094 1 95.62 174 CYS B N 1
ATOM 2696 C CA . CYS B 1 174 ? -4.672 -28.562 -23.094 1 95.62 174 CYS B CA 1
ATOM 2697 C C . CYS B 1 174 ? -4.039 -28.031 -24.359 1 95.62 174 CYS B C 1
ATOM 2699 O O . CYS B 1 174 ? -2.863 -27.656 -24.375 1 95.62 174 CYS B O 1
ATOM 2701 N N . PRO B 1 175 ? -4.844 -27.922 -25.406 1 94.25 175 PRO B N 1
ATOM 2702 C CA . PRO B 1 175 ? -4.305 -27.5 -26.703 1 94.25 175 PRO B CA 1
ATOM 2703 C C . PRO B 1 175 ? -3.814 -26.062 -26.703 1 94.25 175 PRO B C 1
ATOM 2705 O O . PRO B 1 175 ? -4.168 -25.281 -25.812 1 94.25 175 PRO B O 1
ATOM 2708 N N . ALA B 1 176 ? -2.957 -25.812 -27.656 1 92.31 176 ALA B N 1
ATOM 2709 C CA . ALA B 1 176 ? -2.498 -24.438 -27.828 1 92.31 176 ALA B CA 1
ATOM 2710 C C . ALA B 1 176 ? -3.658 -23.516 -28.188 1 92.31 176 ALA B C 1
ATOM 2712 O O . ALA B 1 176 ? -4.555 -23.891 -28.938 1 92.31 176 ALA B O 1
ATOM 2713 N N . ALA B 1 177 ? -3.535 -22.375 -27.531 1 86.19 177 ALA B N 1
ATOM 2714 C CA . ALA B 1 177 ? -4.531 -21.375 -27.906 1 86.19 177 ALA B CA 1
ATOM 2715 C C . ALA B 1 177 ? -4.461 -21.047 -29.391 1 86.19 177 ALA B C 1
ATOM 2717 O O . ALA B 1 177 ? -3.379 -21.031 -29.984 1 86.19 177 ALA B O 1
ATOM 2718 N N . PRO B 1 178 ? -5.734 -20.938 -29.891 1 78.94 178 PRO B N 1
ATOM 2719 C CA . PRO B 1 178 ? -5.703 -20.578 -31.312 1 78.94 178 PRO B CA 1
ATOM 2720 C C . PRO B 1 178 ? -4.91 -19.297 -31.578 1 78.94 178 PRO B C 1
ATOM 2722 O O . PRO B 1 178 ? -4.883 -18.406 -30.734 1 78.94 178 PRO B O 1
ATOM 2725 N N . ALA B 1 179 ? -4.004 -19.344 -32.531 1 69.38 179 ALA B N 1
ATOM 2726 C CA . ALA B 1 179 ? -3.258 -18.141 -32.906 1 69.38 179 ALA B CA 1
ATOM 2727 C C . ALA B 1 179 ? -4.195 -16.969 -33.156 1 69.38 179 ALA B C 1
ATOM 2729 O O . ALA B 1 179 ? -5.227 -17.109 -33.812 1 69.38 179 ALA B O 1
ATOM 2730 N N . VAL B 1 180 ? -4.184 -16.125 -32.219 1 55.22 180 VAL B N 1
ATOM 2731 C CA . VAL B 1 180 ? -4.961 -14.945 -32.562 1 55.22 180 VAL B CA 1
ATOM 2732 C C . VAL B 1 180 ? -4.211 -14.141 -33.625 1 55.22 180 VAL B C 1
ATOM 2734 O O . VAL B 1 180 ? -2.984 -14 -33.562 1 55.22 180 VAL B O 1
#

Secondary structure (DSSP, 8-state):
--------------------GGG-BB-SEEEEEEEETTTTEEEEEEEEGGGTEEEEE-SSEEEEEETTTTEEEEEETT--EEEEE------SB--TT-EEEEEEEES-GGG-EEEEEEEEEETTEEEEEEEEEETTEEEEEEEE-SSSTT-EEEEEEEESS-S-GGGG---S--PBPP--/--------------------GGG-BB-SEEEEEEEETTTTEEEEEEEEGGGTEEEEE-SSEEEEEETTTTEEEEEETT--EEEEE------SB--TT-EEEEEEEES-GGG-EEEEEEEEEETTEEEEEEEEEETTEEEEEEEE-SSSTT-EEEEEEEESS-S-GGGG---S--PBPP--

Organism: Aplysia californica (NCBI:txid6500)

Sequence (360 aa):
MMKYLLPLLSLLPALAMSVDPTTVCFAPKIEFNLYWSKYDISTFVAVDYANSRAVMKNSTSRNVIDLKNLKSYSIDAQGSCTSSPVRAIYPQCLPANSTLLTTTTLGAGNNALPIQVWDVPLPFGVSRMALQAVGNYFVPVILKDARVPDQLIIYTGTKLSISDASLFQIPTVCPAAPAVMMKYLLPLLSLLPALAMSVDPTTVCFAPKIEFNLYWSKYDISTFVAVDYANSRAVMKNSTSRNVIDLKNLKSYSIDAQGSCTSSPVRAIYPQCLPANSTLLTTTTLGAGNNALPIQVWDVPLPFGVSRMALQAVGNYFVPVILKDARVPDQLIIYTGTKLSISDASLFQIPTVCPAAPAV

Foldseek 3Di:
DPPPPPPPPPPPPPPPVFPQQQLAFAFQKKKWWKAKPVVRDIWIKIHRNVQQKMWIDDPFWMWIARRVVQKIWIATPVGAIAMDGHDDDDDRTADRPKGWDDWDWDDDDPPTFIWIWIFGQDPLGTKIFIWGDDPSHIDTAKIQDPNHNPIMMGTHPMDSHDPDPCSNDHDPDHYHDDDD/DPPPPPPPPPPPPPPPVFPQQQLAFAFQKKKWWKAKPVVRDIWIKIHRNVQQKMWIDDPFWMWIARRVVQKIWIATPVGAIAMDGHDDDDDRTADRPKHWDDWDWDDDDPPTFIWIWIFGQDPLGTKIFIWGDDPSHIDTAKIQDPNHNPIMMGTHPMDSHDPDPCSNDHDPDHYHDDDD

Radius of gyration: 25.66 Å; Cα contacts (8 Å, |Δi|>4): 813; chains: 2; bounding box: 108×79×54 Å